Protein AF-S4NJ35-F1 (afdb_monomer_lite)

Foldseek 3Di:
DWDCDPNDGDDDDDPDDDDDDDDQDDDQWDDDPRDTDGDDQDQDDFAAEQFPRDTDDYVVPDPDFGAAQFQRDRDHVVPDPDDQQNGAGNQQRDSGGSPDCPDPQNVLSSQLSVCCRVRVDDSVVSCVVRDGNDPCPPVNVVVPDDPDDDDDDDDDDDDDDDDDPDDPDPPPPPPPPPPPPPDDPDDDDPPDDPPVVVVVPPDPDDPPDPPPPPDDDDPPPPPPVNVVVVVVVVVVPDDDPDDPVVVVVVVVVVPDPDDDDDDDDDDDDDDDDDDD

pLDDT: mean 70.53, std 22.41, range [29.84, 97.12]

Structure (mmCIF, N/CA/C/O backbone):
data_AF-S4NJ35-F1
#
_entry.id   AF-S4NJ35-F1
#
loop_
_atom_site.group_PDB
_atom_site.id
_atom_site.type_symbol
_atom_site.label_atom_id
_atom_site.label_alt_id
_atom_site.label_comp_id
_atom_site.label_asym_id
_atom_site.label_entity_id
_atom_site.label_seq_id
_atom_site.pdbx_PDB_ins_code
_atom_site.Cartn_x
_atom_site.Cartn_y
_atom_site.Cartn_z
_atom_site.occupancy
_atom_site.B_iso_or_equiv
_atom_site.auth_seq_id
_atom_site.auth_comp_id
_atom_site.auth_asym_id
_atom_site.auth_atom_id
_atom_site.pdbx_PDB_model_num
ATOM 1 N N . PHE A 1 1 ? 4.034 12.257 16.583 1.00 47.50 1 PHE A N 1
ATOM 2 C CA . PHE A 1 1 ? 5.043 11.221 16.259 1.00 47.50 1 PHE A CA 1
ATOM 3 C C . PHE A 1 1 ? 6.354 11.897 15.849 1.00 47.50 1 PHE A C 1
ATOM 5 O O . PHE A 1 1 ? 6.291 12.992 15.307 1.00 47.50 1 PHE A O 1
ATOM 12 N N . PHE A 1 2 ? 7.520 11.290 16.117 1.00 41.97 2 PHE A N 1
ATOM 13 C CA . PHE A 1 2 ? 8.821 11.797 15.644 1.00 41.97 2 PHE A CA 1
ATOM 14 C C . PHE A 1 2 ? 8.956 11.588 14.130 1.00 41.97 2 PHE A C 1
ATOM 16 O O . PHE A 1 2 ? 8.692 10.488 13.643 1.00 41.97 2 PHE A O 1
ATOM 23 N N . PHE A 1 3 ? 9.403 12.611 13.402 1.00 41.84 3 PHE A N 1
ATOM 24 C CA . PHE A 1 3 ? 9.890 12.467 12.031 1.00 41.84 3 PHE A CA 1
ATOM 25 C C . PHE A 1 3 ? 11.401 12.702 12.017 1.00 41.84 3 PHE A C 1
ATOM 27 O O . PHE A 1 3 ? 11.891 13.660 12.609 1.00 41.84 3 PHE A O 1
ATOM 34 N N . PHE A 1 4 ? 12.135 11.818 11.340 1.00 36.84 4 PHE A N 1
ATOM 35 C CA . PHE A 1 4 ? 13.558 12.001 11.065 1.00 36.84 4 PHE A CA 1
ATOM 36 C C . PHE A 1 4 ? 13.672 12.727 9.722 1.00 36.84 4 PHE A C 1
ATOM 38 O O . PHE A 1 4 ? 13.508 12.114 8.667 1.00 36.84 4 PHE A O 1
ATOM 45 N N . PHE A 1 5 ? 13.901 14.036 9.755 1.00 34.22 5 PHE A N 1
ATOM 46 C CA . PHE A 1 5 ? 14.173 14.833 8.561 1.00 34.22 5 PHE A CA 1
ATOM 47 C C . PHE A 1 5 ? 15.521 15.535 8.768 1.00 34.22 5 PHE A C 1
ATOM 49 O O . PHE A 1 5 ? 15.735 16.177 9.791 1.00 34.22 5 PHE A O 1
ATOM 56 N N . ASN A 1 6 ? 16.465 15.354 7.840 1.00 38.22 6 ASN A N 1
ATOM 57 C CA . ASN A 1 6 ? 17.794 15.990 7.871 1.00 38.22 6 ASN A CA 1
ATOM 58 C C . ASN A 1 6 ? 18.630 15.777 9.157 1.00 38.22 6 ASN A C 1
ATOM 60 O O . ASN A 1 6 ? 19.332 16.686 9.582 1.00 38.22 6 ASN A O 1
ATOM 64 N N . ASN A 1 7 ? 18.592 14.588 9.777 1.00 50.56 7 ASN A N 1
ATOM 65 C CA . ASN A 1 7 ? 19.324 14.275 11.024 1.00 50.56 7 ASN A CA 1
ATOM 66 C C . ASN A 1 7 ? 18.959 15.147 12.245 1.00 50.56 7 ASN A C 1
ATOM 68 O O . ASN A 1 7 ? 19.689 15.142 13.235 1.00 50.56 7 ASN A O 1
ATOM 72 N N . VAL A 1 8 ? 17.823 15.850 12.216 1.00 49.31 8 VAL A N 1
ATOM 73 C CA . VAL A 1 8 ? 17.315 16.623 13.355 1.00 49.31 8 VAL A CA 1
ATOM 74 C C . VAL A 1 8 ? 15.979 16.036 13.808 1.00 49.31 8 VAL A C 1
ATOM 76 O O . VAL A 1 8 ? 15.066 15.835 13.008 1.00 49.31 8 VAL A O 1
ATOM 79 N N . ASN A 1 9 ? 15.859 15.749 15.107 1.00 54.12 9 ASN A N 1
ATOM 80 C CA . ASN A 1 9 ? 14.599 15.332 15.722 1.00 54.12 9 ASN A CA 1
ATOM 81 C C . ASN A 1 9 ? 13.700 16.558 15.905 1.00 54.12 9 ASN A C 1
ATOM 83 O O . ASN A 1 9 ? 13.791 17.247 16.919 1.00 54.12 9 ASN A O 1
ATOM 87 N N . GLN A 1 10 ? 12.841 16.836 14.926 1.00 59.72 10 GLN A N 1
ATOM 88 C CA . GLN A 1 10 ? 11.861 17.913 15.021 1.00 59.72 10 GLN A CA 1
ATOM 89 C C . GLN A 1 10 ? 10.471 17.340 15.314 1.00 59.72 10 GLN A C 1
ATOM 91 O O . GLN A 1 10 ? 10.011 16.398 14.662 1.00 59.72 10 GLN A O 1
ATOM 96 N N . PHE A 1 11 ? 9.790 17.908 16.310 1.00 61.69 11 PHE A N 1
ATOM 97 C CA . PHE A 1 11 ? 8.397 17.582 16.591 1.00 61.69 11 PHE A CA 1
ATOM 98 C C . PHE A 1 11 ? 7.503 18.259 15.557 1.00 61.69 11 PHE A C 1
ATOM 100 O O . PHE A 1 11 ? 7.387 19.482 15.528 1.00 61.69 11 PHE A O 1
ATOM 107 N N . ILE A 1 12 ? 6.864 17.450 14.716 1.00 66.81 12 ILE A N 1
ATOM 108 C CA . ILE A 1 12 ? 5.859 17.909 13.761 1.00 66.81 12 ILE A CA 1
ATOM 109 C C . ILE A 1 12 ? 4.499 17.436 14.267 1.00 66.81 12 ILE A C 1
ATOM 111 O O . ILE A 1 12 ? 4.296 16.240 14.523 1.00 66.81 12 ILE A O 1
ATOM 115 N N . SER A 1 13 ? 3.566 18.378 14.421 1.00 67.81 13 SER A N 1
ATOM 116 C CA . SER A 1 13 ? 2.175 18.041 14.717 1.00 67.81 13 SER A CA 1
ATOM 117 C C . SER A 1 13 ? 1.624 17.209 13.561 1.00 67.81 13 SER A C 1
ATOM 119 O O . SER A 1 13 ? 1.593 17.648 12.415 1.00 67.81 13 SER A O 1
ATOM 121 N N . THR A 1 14 ? 1.265 15.965 13.854 1.00 73.25 14 THR A N 1
ATOM 122 C CA . THR A 1 14 ? 0.715 15.011 12.890 1.00 73.25 14 THR A CA 1
ATOM 123 C C . THR A 1 14 ? -0.764 14.868 13.215 1.00 73.25 14 THR A C 1
ATOM 125 O O . THR A 1 14 ? -1.103 14.477 14.327 1.00 73.25 14 THR A O 1
ATOM 128 N N . GLY A 1 15 ? -1.645 15.201 12.266 1.00 78.56 15 GLY A N 1
ATOM 129 C CA . GLY A 1 15 ? -3.101 15.123 12.461 1.00 78.56 15 GLY A CA 1
ATOM 130 C C . GLY A 1 15 ? -3.647 13.692 12.568 1.00 78.56 15 GLY A C 1
ATOM 131 O O . GLY A 1 15 ? -4.820 13.500 12.860 1.00 78.56 15 GLY A O 1
ATOM 132 N N . THR A 1 16 ? -2.802 12.684 12.341 1.00 82.00 16 THR A N 1
ATOM 133 C CA . THR A 1 16 ? -3.163 11.263 12.352 1.00 82.00 16 THR A CA 1
ATOM 134 C C . THR A 1 16 ? -2.127 10.443 13.106 1.00 82.00 16 THR A C 1
ATOM 136 O O . THR A 1 16 ? -0.921 10.668 12.968 1.00 82.00 16 THR A O 1
ATOM 139 N N . VAL A 1 17 ? -2.595 9.441 13.848 1.00 85.75 17 VAL A N 1
ATOM 140 C CA . VAL A 1 17 ? -1.764 8.471 14.568 1.00 85.75 17 VAL A CA 1
ATOM 141 C C . VAL A 1 17 ? -2.165 7.051 14.183 1.00 85.75 17 VAL A C 1
ATOM 143 O O . VAL A 1 17 ? -3.333 6.783 13.918 1.00 85.75 17 VAL A O 1
ATOM 146 N N . ILE A 1 18 ? -1.196 6.137 14.154 1.00 89.31 18 ILE A N 1
ATOM 147 C CA . ILE A 1 18 ? -1.450 4.707 13.950 1.00 89.31 18 ILE A CA 1
ATOM 148 C C . ILE A 1 18 ? -1.375 4.034 15.317 1.00 89.31 18 ILE A C 1
ATOM 150 O O . ILE A 1 18 ? -0.356 4.135 16.001 1.00 89.31 18 ILE A O 1
ATOM 154 N N . ILE A 1 19 ? -2.455 3.357 15.703 1.00 88.75 19 ILE A N 1
ATOM 155 C CA . ILE A 1 19 ? -2.577 2.624 16.965 1.00 88.75 19 ILE A CA 1
ATOM 156 C C . ILE A 1 19 ? -2.771 1.146 16.630 1.00 88.75 19 ILE A C 1
ATOM 158 O O . ILE A 1 19 ? -3.559 0.804 15.749 1.00 88.75 19 ILE A O 1
ATOM 162 N N . THR A 1 20 ? -2.050 0.272 17.329 1.00 89.25 20 THR A N 1
ATOM 163 C CA . THR A 1 20 ? -2.214 -1.181 17.220 1.00 89.25 20 THR A CA 1
ATOM 164 C C . THR A 1 20 ? -2.996 -1.670 18.431 1.00 89.25 20 THR A C 1
ATOM 166 O O . THR A 1 20 ? -2.594 -1.402 19.561 1.00 89.25 20 THR A O 1
ATOM 169 N N . PHE A 1 21 ? -4.090 -2.390 18.196 1.00 88.81 21 PHE A N 1
ATOM 170 C CA . PHE A 1 21 ? -4.897 -3.003 19.250 1.00 88.81 21 PHE A CA 1
ATOM 171 C C . PHE A 1 21 ? -4.541 -4.478 19.397 1.00 88.81 21 PHE A C 1
ATOM 173 O O . PHE A 1 21 ? -4.209 -5.140 18.412 1.00 88.81 21 PHE A O 1
ATOM 180 N N . ASP A 1 22 ? -4.635 -4.989 20.620 1.00 86.19 22 ASP A N 1
ATOM 181 C CA . ASP A 1 22 ? -4.629 -6.427 20.857 1.00 86.19 22 ASP A CA 1
ATOM 182 C C . ASP A 1 22 ? -6.060 -6.956 20.679 1.00 86.19 22 ASP A C 1
ATOM 184 O O . ASP A 1 22 ? -6.971 -6.562 21.409 1.00 86.19 22 ASP A O 1
ATOM 188 N N . GLY A 1 23 ? -6.278 -7.777 19.651 1.00 85.38 23 GLY A N 1
ATOM 189 C CA . GLY A 1 23 ? -7.589 -8.324 19.304 1.00 85.38 23 GLY A CA 1
ATOM 190 C C . GLY A 1 23 ? -7.848 -8.414 17.798 1.00 85.38 23 GLY A C 1
ATOM 191 O O . GLY A 1 23 ? -7.167 -7.795 16.985 1.00 85.38 23 GLY A O 1
ATOM 192 N N . GLN A 1 24 ? -8.862 -9.201 17.425 1.00 84.12 24 GLN A N 1
ATOM 193 C CA . GLN A 1 24 ? -9.255 -9.415 16.023 1.00 84.12 24 GLN A CA 1
ATOM 194 C C . GLN A 1 24 ? -10.270 -8.375 15.520 1.00 84.12 24 GLN A C 1
ATOM 196 O O . GLN A 1 24 ? -10.408 -8.174 14.315 1.00 84.12 24 GLN A O 1
ATOM 201 N N . VAL A 1 25 ? -11.001 -7.737 16.439 1.00 87.56 25 VAL A N 1
ATOM 202 C CA . VAL A 1 25 ? -12.081 -6.789 16.136 1.00 87.56 25 VAL A CA 1
ATOM 203 C C . VAL A 1 25 ? -11.570 -5.368 16.333 1.00 87.56 25 VAL A C 1
ATOM 205 O O . VAL A 1 25 ? -11.080 -5.029 17.408 1.00 87.56 25 VAL A O 1
ATOM 208 N N . LEU A 1 26 ? -11.705 -4.538 15.298 1.00 89.25 26 LEU A N 1
ATOM 209 C CA . LEU A 1 26 ? -11.332 -3.128 15.354 1.00 89.25 26 LEU A CA 1
ATOM 210 C C . LEU A 1 26 ? -12.365 -2.345 16.193 1.00 89.25 26 LEU A C 1
ATOM 212 O O . LEU A 1 26 ? -13.548 -2.361 15.842 1.00 89.25 26 LEU A O 1
ATOM 216 N N . PRO A 1 27 ? -11.962 -1.649 17.273 1.00 91.62 27 PRO A N 1
ATOM 217 C CA . PRO A 1 27 ? -12.868 -0.778 18.017 1.00 91.62 27 PRO A CA 1
ATOM 218 C C . PRO A 1 27 ? -13.381 0.355 17.129 1.00 91.62 27 PRO A C 1
ATOM 220 O O . PRO A 1 27 ? -12.621 0.901 16.343 1.00 91.62 27 PRO A O 1
ATOM 223 N N . THR A 1 28 ? -14.640 0.766 17.277 1.00 92.62 28 THR A N 1
ATOM 224 C CA . THR A 1 28 ? -15.196 1.893 16.500 1.00 92.62 28 THR A CA 1
ATOM 225 C C . THR A 1 28 ? -14.637 3.244 16.953 1.00 92.62 28 THR A C 1
ATOM 227 O O . THR A 1 28 ? -14.550 4.185 16.162 1.00 92.62 28 THR A O 1
ATOM 230 N N . ARG A 1 29 ? -14.283 3.364 18.239 1.00 93.00 29 ARG A N 1
ATOM 231 C CA . ARG A 1 29 ? -13.793 4.603 18.849 1.00 93.00 29 ARG A CA 1
ATOM 232 C C . ARG A 1 29 ? -12.685 4.336 19.862 1.00 93.00 29 ARG A C 1
ATOM 234 O O . ARG A 1 29 ? -12.693 3.305 20.531 1.00 93.00 29 ARG A O 1
ATOM 241 N N . VAL A 1 30 ? -11.783 5.302 20.011 1.00 92.06 30 VAL A N 1
ATOM 242 C CA . VAL A 1 30 ? -10.805 5.378 21.107 1.00 92.06 30 VAL A CA 1
ATOM 243 C C . VAL A 1 30 ? -11.030 6.663 21.887 1.00 92.06 30 VAL A C 1
ATOM 245 O O . VAL A 1 30 ? -11.277 7.716 21.302 1.00 92.06 30 VAL A O 1
ATOM 248 N N . TYR A 1 31 ? -10.927 6.571 23.211 1.00 91.38 31 TYR A N 1
ATOM 249 C CA . TYR A 1 31 ? -11.042 7.711 24.110 1.00 91.38 31 TYR A CA 1
ATOM 250 C C . TYR A 1 31 ? -9.655 8.136 24.579 1.00 91.38 31 TYR A C 1
ATOM 252 O O . TYR A 1 31 ? -8.919 7.329 25.145 1.00 91.38 31 TYR A O 1
ATOM 260 N N . MET A 1 32 ? -9.294 9.396 24.352 1.00 86.06 32 MET A N 1
ATOM 261 C CA . MET A 1 32 ? -8.008 9.947 24.775 1.00 86.06 32 MET A CA 1
ATOM 262 C C . MET A 1 32 ? -8.199 11.372 25.286 1.00 86.06 32 MET A C 1
ATOM 264 O O . MET A 1 32 ? -8.790 12.200 24.593 1.00 86.06 32 MET A O 1
ATOM 268 N N . CYS A 1 33 ? -7.720 11.651 26.503 1.00 81.69 33 CYS A N 1
ATOM 269 C CA . CYS A 1 33 ? -7.743 12.983 27.122 1.00 81.69 33 CYS A CA 1
ATOM 270 C C . CYS A 1 33 ? -9.095 13.717 26.997 1.00 81.69 33 CYS A C 1
ATOM 272 O O . CYS A 1 33 ? -9.099 14.903 26.700 1.00 81.69 33 CYS A O 1
ATOM 274 N N . TYR A 1 34 ? -10.230 13.029 27.172 1.00 89.56 34 TYR A N 1
ATOM 275 C CA . TYR A 1 34 ? -11.604 13.569 27.035 1.00 89.56 34 TYR A CA 1
ATOM 276 C C . TYR A 1 34 ? -12.176 13.695 25.610 1.00 89.56 34 TYR A C 1
ATOM 278 O O . TYR A 1 34 ? -13.299 14.164 25.448 1.00 89.56 34 TYR A O 1
ATOM 286 N N . THR A 1 35 ? -11.474 13.224 24.579 1.00 87.56 35 THR A N 1
ATOM 287 C CA . THR A 1 35 ? -11.988 13.177 23.197 1.00 87.56 35 THR A CA 1
ATOM 288 C C . THR A 1 35 ? -12.306 11.748 22.763 1.00 87.56 35 THR A C 1
ATOM 290 O O . THR A 1 35 ? -11.596 10.814 23.134 1.00 87.56 35 THR A O 1
ATOM 293 N N . ALA A 1 36 ? -13.378 11.574 21.983 1.00 91.75 36 ALA A N 1
ATOM 294 C CA . ALA A 1 36 ? -13.768 10.298 21.386 1.00 91.75 36 ALA A CA 1
ATOM 295 C C . ALA A 1 36 ? -13.449 10.311 19.885 1.00 91.75 36 ALA A C 1
ATOM 297 O O . ALA A 1 36 ? -14.170 10.922 19.096 1.00 91.75 36 ALA A O 1
ATOM 298 N N . LEU A 1 37 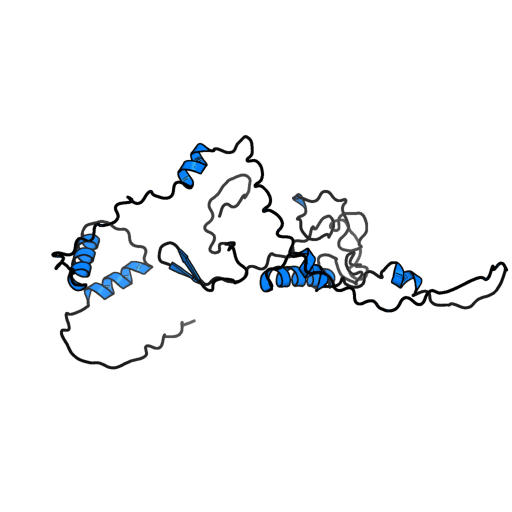? -12.379 9.626 19.494 1.00 90.50 37 LEU A N 1
ATOM 299 C CA . LEU A 1 37 ? -11.869 9.597 18.125 1.00 90.50 37 LEU A CA 1
ATOM 300 C C . LEU A 1 37 ? -12.416 8.375 17.388 1.00 90.50 37 LEU A C 1
ATOM 302 O O . LEU A 1 37 ? -12.380 7.270 17.930 1.00 90.50 37 LEU A O 1
ATOM 306 N N . SER A 1 38 ? -12.916 8.558 16.165 1.00 91.88 38 SER A N 1
ATOM 307 C CA . SER A 1 38 ? -13.282 7.442 15.289 1.00 91.88 38 SER A CA 1
ATOM 308 C C . SER A 1 38 ? -12.031 6.709 14.825 1.00 91.88 38 SER A C 1
ATOM 310 O O . SER A 1 38 ? -11.038 7.330 14.445 1.00 91.88 38 SER A O 1
ATOM 312 N N . VAL A 1 39 ? -12.086 5.383 14.847 1.00 91.94 39 VAL A N 1
ATOM 313 C CA . VAL A 1 39 ? -10.990 4.542 14.372 1.00 91.94 39 VAL A CA 1
ATOM 314 C C . VAL A 1 39 ? -11.310 4.070 12.966 1.00 91.94 39 VAL A C 1
ATOM 316 O O . VAL A 1 39 ? -12.389 3.540 12.707 1.00 91.94 39 VAL A O 1
ATOM 319 N N . GLU A 1 40 ? -10.336 4.211 12.077 1.00 91.62 40 GLU A N 1
ATOM 320 C CA . GLU A 1 40 ? -10.388 3.649 10.735 1.00 91.62 40 GLU A CA 1
ATOM 321 C C . GLU A 1 40 ? -9.340 2.555 10.572 1.00 91.62 40 GLU A C 1
ATOM 323 O O . GLU A 1 40 ? -8.276 2.565 11.200 1.00 91.62 40 GLU A O 1
ATOM 328 N N . LEU A 1 41 ? -9.647 1.588 9.708 1.00 92.69 41 LEU A N 1
ATOM 329 C CA . LEU A 1 41 ? -8.731 0.502 9.419 1.00 92.69 41 LEU A CA 1
ATOM 330 C C . LEU A 1 41 ? -7.507 1.030 8.666 1.00 92.69 41 LEU A C 1
ATOM 332 O O . LEU A 1 41 ? -7.607 1.497 7.532 1.00 92.69 41 LEU A O 1
ATOM 336 N N . TYR A 1 42 ? -6.329 0.865 9.258 1.00 93.12 42 TYR A N 1
ATOM 337 C CA . TYR A 1 42 ? -5.084 1.200 8.585 1.00 93.12 42 TYR A CA 1
ATOM 338 C C . TYR A 1 42 ? -4.656 0.092 7.611 1.00 93.12 42 TYR A C 1
ATOM 340 O O . TYR A 1 42 ? -4.401 -1.056 7.993 1.00 93.12 42 TYR A O 1
ATOM 348 N N . ILE A 1 43 ? -4.528 0.453 6.333 1.00 93.75 43 ILE A N 1
ATOM 349 C CA . ILE A 1 43 ? -3.984 -0.415 5.286 1.00 93.75 43 ILE A CA 1
ATOM 350 C C . ILE A 1 43 ? -2.560 0.037 4.991 1.00 93.75 43 ILE A C 1
ATOM 352 O O . ILE A 1 43 ? -2.331 1.132 4.478 1.00 93.75 43 ILE A O 1
ATOM 356 N N . TYR A 1 44 ? -1.589 -0.818 5.308 1.00 91.75 44 TYR A N 1
ATOM 357 C CA . TYR A 1 44 ? -0.184 -0.484 5.100 1.00 91.75 44 TYR A CA 1
ATOM 358 C C . TYR A 1 44 ? 0.104 -0.255 3.601 1.00 91.75 44 TYR A C 1
ATOM 360 O O . TYR A 1 44 ? -0.279 -1.089 2.774 1.00 91.75 44 TYR A O 1
ATOM 368 N N . PRO A 1 45 ? 0.826 0.813 3.215 1.00 93.06 45 PRO A N 1
ATOM 369 C CA . PRO A 1 45 ? 1.068 1.131 1.810 1.00 93.06 45 PRO A CA 1
ATOM 370 C C . PRO A 1 45 ? 1.906 0.057 1.110 1.00 93.06 45 PRO A C 1
ATOM 372 O O . PRO A 1 45 ? 2.835 -0.524 1.683 1.00 93.06 45 PRO A O 1
ATOM 375 N N . THR A 1 46 ? 1.632 -0.212 -0.165 1.00 95.12 46 THR A N 1
ATOM 376 C CA . THR A 1 46 ? 2.447 -1.124 -0.985 1.00 95.12 46 THR A CA 1
ATOM 377 C C . THR A 1 46 ? 3.785 -0.480 -1.335 1.00 95.12 46 THR A C 1
ATOM 379 O O . THR A 1 46 ? 3.941 0.170 -2.357 1.00 95.12 46 THR A O 1
ATOM 382 N N . VAL A 1 47 ? 4.769 -0.658 -0.454 1.00 95.12 47 VAL A N 1
ATOM 383 C CA . VAL A 1 47 ? 6.142 -0.200 -0.684 1.00 95.12 47 VAL A CA 1
ATOM 384 C C . VAL A 1 47 ? 6.818 -1.075 -1.738 1.00 95.12 47 VAL A C 1
ATOM 386 O O . VAL A 1 47 ? 6.906 -2.296 -1.568 1.00 95.12 47 VAL A O 1
ATOM 389 N N . GLN A 1 48 ? 7.336 -0.438 -2.786 1.00 95.75 48 GLN A N 1
ATOM 390 C CA . GLN A 1 48 ? 8.131 -1.057 -3.840 1.00 95.75 48 GLN A CA 1
ATOM 391 C C . GLN A 1 48 ? 9.523 -0.423 -3.892 1.00 95.75 48 GLN A C 1
ATOM 393 O O . GLN A 1 48 ? 9.682 0.794 -3.789 1.00 95.75 48 GLN A O 1
ATOM 398 N N . CYS A 1 49 ? 10.545 -1.258 -4.050 1.00 95.62 49 CYS A N 1
ATOM 399 C CA . CYS A 1 49 ? 11.921 -0.811 -4.169 1.00 95.62 49 CYS A CA 1
ATOM 400 C C . CYS A 1 49 ? 12.225 -0.388 -5.610 1.00 95.62 49 CYS A C 1
ATOM 402 O O . CYS A 1 49 ? 12.227 -1.227 -6.507 1.00 95.62 49 CYS A O 1
ATOM 404 N N . TYR A 1 50 ? 12.578 0.880 -5.823 1.00 93.19 50 TYR A N 1
ATOM 405 C CA . TYR A 1 50 ? 12.956 1.400 -7.147 1.00 93.19 50 TYR A CA 1
ATOM 406 C C . TYR A 1 50 ? 14.300 0.874 -7.679 1.00 93.19 50 TYR A C 1
ATOM 408 O O . TYR A 1 50 ? 14.608 1.063 -8.850 1.00 93.19 50 TYR A O 1
ATOM 416 N N . GLN A 1 51 ? 15.108 0.209 -6.845 1.00 94.62 51 GLN A N 1
ATOM 417 C CA . GLN A 1 51 ? 16.379 -0.383 -7.276 1.00 94.62 51 GLN A CA 1
ATOM 418 C C . GLN A 1 51 ? 16.221 -1.821 -7.765 1.00 94.62 51 GLN A C 1
ATOM 420 O O . GLN A 1 51 ? 16.778 -2.159 -8.797 1.00 94.62 51 GLN A O 1
ATOM 425 N N . CYS A 1 52 ? 15.485 -2.678 -7.051 1.00 95.06 52 CYS A N 1
ATOM 426 C CA . CYS A 1 52 ? 15.348 -4.096 -7.415 1.00 95.06 52 CYS A CA 1
ATOM 427 C C . CYS A 1 52 ? 13.938 -4.494 -7.878 1.00 95.06 52 CYS A C 1
ATOM 429 O O . CYS A 1 52 ? 13.688 -5.669 -8.146 1.00 95.06 52 CYS A O 1
ATOM 431 N N . CYS A 1 53 ? 13.003 -3.541 -7.934 1.00 94.62 53 CYS A N 1
ATOM 432 C CA . CYS A 1 53 ? 11.583 -3.710 -8.264 1.00 94.62 53 CYS A CA 1
ATOM 433 C C . CYS A 1 53 ? 10.773 -4.610 -7.305 1.00 94.62 53 CYS A C 1
ATOM 435 O O . CYS A 1 53 ? 9.572 -4.776 -7.510 1.00 94.62 53 CYS A O 1
ATOM 437 N N . ARG A 1 54 ? 11.383 -5.187 -6.256 1.00 94.56 54 ARG A N 1
ATOM 438 C CA . ARG A 1 54 ? 10.702 -6.061 -5.280 1.00 94.56 54 ARG A CA 1
ATOM 439 C C . ARG A 1 54 ? 9.904 -5.247 -4.261 1.00 94.56 54 ARG A C 1
ATOM 441 O O . ARG A 1 54 ? 10.237 -4.105 -3.951 1.00 94.56 54 ARG A O 1
ATOM 448 N N . PHE A 1 55 ? 8.878 -5.872 -3.697 1.00 95.00 55 PHE A N 1
ATOM 449 C CA . PHE A 1 55 ? 8.025 -5.268 -2.677 1.00 95.00 55 PHE A CA 1
ATOM 450 C C . PH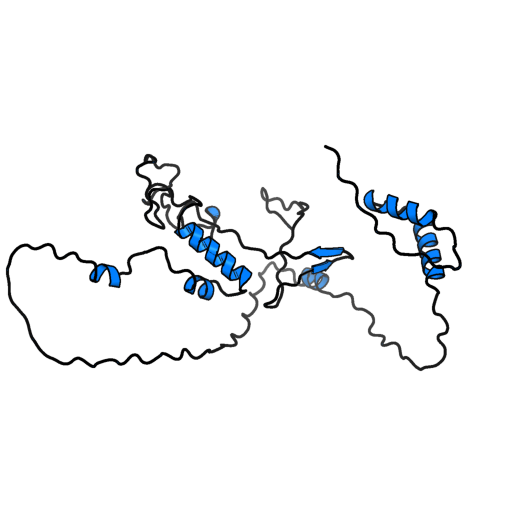E A 1 55 ? 8.583 -5.456 -1.261 1.00 95.00 55 PHE A C 1
ATOM 452 O O . PHE A 1 55 ? 9.304 -6.416 -0.984 1.00 95.00 55 PHE A O 1
ATOM 459 N N . GLY A 1 56 ? 8.215 -4.547 -0.355 1.00 94.38 56 GLY A N 1
ATOM 460 C CA . GLY A 1 56 ? 8.451 -4.664 1.089 1.00 94.38 56 GLY A CA 1
ATOM 461 C C . GLY A 1 56 ? 9.602 -3.828 1.651 1.00 94.38 56 GLY A C 1
ATOM 462 O O . GLY A 1 56 ? 9.766 -3.796 2.863 1.00 94.38 56 GLY A O 1
ATOM 463 N N . HIS A 1 57 ? 10.376 -3.137 0.813 1.00 95.56 57 HIS A N 1
ATOM 464 C CA . HIS A 1 57 ? 11.444 -2.239 1.262 1.00 95.56 57 HIS A CA 1
ATOM 465 C C . HIS A 1 57 ? 11.662 -1.090 0.272 1.00 95.56 57 HIS A C 1
ATOM 467 O O . HIS A 1 57 ? 11.265 -1.174 -0.889 1.00 95.56 57 HIS A O 1
ATOM 473 N N . VAL A 1 58 ? 12.301 -0.019 0.741 1.00 95.50 58 VAL A N 1
ATOM 474 C CA . VAL A 1 58 ? 12.677 1.151 -0.070 1.00 95.50 58 VAL A CA 1
ATOM 475 C C . VAL A 1 58 ? 14.109 1.032 -0.600 1.00 95.50 58 VAL A C 1
ATOM 477 O O . VAL A 1 58 ? 14.902 0.244 -0.084 1.00 95.50 58 VAL A O 1
ATOM 480 N N . LYS A 1 59 ? 14.464 1.864 -1.590 1.00 93.19 59 LYS A N 1
ATOM 481 C CA . LYS A 1 59 ? 15.798 1.909 -2.224 1.00 93.19 59 LYS A CA 1
ATOM 482 C C . LYS A 1 59 ? 16.943 1.976 -1.203 1.00 93.19 59 LYS A C 1
ATOM 484 O O . LYS A 1 59 ? 17.857 1.167 -1.275 1.00 93.19 59 LYS A O 1
ATOM 489 N N . ASN A 1 60 ? 16.834 2.837 -0.189 1.00 95.06 60 ASN A N 1
ATOM 490 C CA . ASN A 1 60 ? 17.882 3.037 0.825 1.00 95.06 60 ASN A CA 1
ATOM 491 C C . ASN A 1 60 ? 18.164 1.798 1.696 1.00 95.06 60 ASN A C 1
ATOM 493 O O . ASN A 1 60 ? 19.215 1.712 2.319 1.00 95.06 60 ASN A O 1
ATOM 497 N N . GLN A 1 61 ? 17.230 0.845 1.764 1.00 95.69 61 GLN A N 1
ATOM 498 C CA . GLN A 1 61 ? 17.379 -0.406 2.520 1.00 95.69 61 GLN A CA 1
ATOM 499 C C . GLN A 1 61 ? 17.667 -1.606 1.602 1.00 95.69 61 GLN A C 1
ATOM 501 O O . GLN A 1 61 ? 17.742 -2.747 2.063 1.00 95.69 61 GLN A O 1
ATOM 506 N N . CYS A 1 62 ? 17.798 -1.372 0.294 1.00 95.94 62 CYS A N 1
ATOM 507 C CA . CYS A 1 62 ? 18.012 -2.418 -0.690 1.00 95.94 62 CYS A CA 1
ATOM 508 C C . CYS A 1 62 ? 19.442 -2.956 -0.613 1.00 95.94 62 CYS A C 1
ATOM 510 O O . CYS A 1 62 ? 20.411 -2.205 -0.647 1.00 95.94 62 CYS A O 1
ATOM 512 N N . ARG A 1 63 ? 19.566 -4.284 -0.570 1.00 96.25 63 ARG A N 1
ATOM 513 C CA . ARG A 1 63 ? 20.853 -5.004 -0.648 1.00 96.25 63 ARG A CA 1
ATOM 514 C C . ARG A 1 63 ? 21.027 -5.775 -1.959 1.00 96.25 63 ARG A C 1
ATOM 516 O O . ARG A 1 63 ? 21.991 -6.508 -2.123 1.00 96.25 63 ARG A O 1
ATOM 523 N N . SER A 1 64 ? 20.045 -5.684 -2.855 1.00 94.94 64 SER A N 1
ATOM 524 C CA . SER A 1 64 ? 20.030 -6.395 -4.136 1.00 94.94 64 SER A CA 1
ATOM 525 C C . SER A 1 64 ? 20.661 -5.561 -5.250 1.00 94.94 64 SER A C 1
ATOM 527 O O . SER A 1 64 ? 20.648 -4.328 -5.198 1.00 94.94 64 SER A O 1
ATOM 529 N N . LEU A 1 65 ? 21.152 -6.247 -6.282 1.00 94.44 65 LEU A N 1
ATOM 530 C CA . LEU A 1 65 ? 21.620 -5.623 -7.519 1.00 94.44 65 LEU A CA 1
ATOM 531 C C . LEU A 1 65 ? 20.494 -4.830 -8.208 1.00 94.44 65 LEU A C 1
ATOM 533 O O . LEU A 1 65 ? 19.315 -5.178 -8.046 1.00 94.44 65 LEU A O 1
ATOM 537 N N . PRO A 1 66 ? 20.839 -3.762 -8.951 1.00 94.38 66 PRO A N 1
ATOM 538 C CA . PRO A 1 66 ? 19.857 -2.968 -9.667 1.00 94.38 66 PRO A CA 1
ATOM 539 C C . PRO A 1 66 ? 19.183 -3.795 -10.766 1.00 94.38 66 PRO A C 1
ATOM 541 O O . PRO A 1 66 ? 19.824 -4.572 -11.476 1.00 94.38 66 PRO A O 1
ATOM 544 N N . LYS A 1 67 ? 17.874 -3.609 -10.898 1.00 95.31 67 LYS A N 1
ATOM 545 C CA . LYS A 1 67 ? 17.039 -4.187 -11.942 1.00 95.31 67 LYS A CA 1
ATOM 546 C C . LYS A 1 67 ? 16.187 -3.085 -12.548 1.00 95.31 67 LYS A C 1
ATOM 548 O O . LYS A 1 67 ? 15.485 -2.375 -11.826 1.00 95.31 67 LYS A O 1
ATOM 553 N N . CYS A 1 68 ? 16.228 -2.972 -13.866 1.00 95.88 68 CYS A N 1
ATOM 554 C CA . CYS A 1 68 ? 15.559 -1.911 -14.591 1.00 95.88 68 CYS A CA 1
ATOM 555 C C . CYS A 1 68 ? 14.040 -2.093 -14.512 1.00 95.88 68 CYS A C 1
ATOM 557 O O . CYS A 1 68 ? 13.514 -3.154 -14.857 1.00 95.88 68 CYS A O 1
ATOM 559 N N . TYR A 1 69 ? 13.326 -1.052 -14.081 1.00 95.12 69 TYR A N 1
ATOM 560 C CA . TYR A 1 69 ? 11.865 -1.064 -14.052 1.00 95.12 69 TYR A CA 1
ATOM 561 C C . TYR A 1 69 ? 11.238 -0.927 -15.448 1.00 95.12 69 TYR A C 1
ATOM 563 O O . TYR A 1 69 ? 10.080 -1.295 -15.595 1.00 95.12 69 TYR A O 1
ATOM 571 N N . LYS A 1 70 ? 11.978 -0.470 -16.469 1.00 95.75 70 LYS A N 1
ATOM 572 C CA . LYS A 1 70 ? 11.490 -0.352 -17.856 1.00 95.75 70 LYS A CA 1
ATOM 573 C C . LYS A 1 70 ? 11.629 -1.655 -18.653 1.00 95.75 70 LYS A C 1
ATOM 575 O O . LYS A 1 70 ? 10.650 -2.123 -19.213 1.00 95.75 70 LYS A O 1
ATOM 580 N N . CYS A 1 71 ? 12.818 -2.271 -18.666 1.00 93.94 71 CYS A N 1
ATOM 581 C CA . CYS A 1 71 ? 13.106 -3.452 -19.501 1.00 93.94 71 CYS A CA 1
ATOM 582 C C . CYS A 1 71 ? 13.451 -4.737 -18.725 1.00 93.94 71 CYS A C 1
ATOM 584 O O . CYS A 1 71 ? 13.666 -5.792 -19.317 1.00 93.94 71 CYS A O 1
ATOM 586 N N . GLY A 1 72 ? 13.565 -4.673 -17.394 1.00 92.00 72 GLY A N 1
ATOM 587 C CA . GLY A 1 72 ? 13.848 -5.839 -16.552 1.00 92.00 72 GLY A CA 1
ATOM 588 C C . GLY A 1 72 ? 15.296 -6.337 -16.534 1.00 92.00 72 GLY A C 1
ATOM 589 O O . GLY A 1 72 ? 15.571 -7.302 -15.816 1.00 92.00 72 GLY A O 1
ATOM 590 N N . GLN A 1 73 ? 16.209 -5.685 -17.258 1.00 92.88 73 GLN A N 1
ATOM 591 C CA . GLN A 1 73 ? 17.632 -6.038 -17.311 1.00 92.88 73 GLN A CA 1
ATOM 592 C C . GLN A 1 73 ? 18.428 -5.526 -16.095 1.00 92.88 73 GLN A C 1
ATOM 594 O O . GLN A 1 73 ? 17.942 -4.710 -15.309 1.00 92.88 73 GLN A O 1
ATOM 599 N N . GLY A 1 74 ? 19.660 -6.019 -15.927 1.00 94.44 74 GLY A N 1
ATOM 600 C CA . GLY A 1 74 ? 20.546 -5.732 -14.787 1.00 94.44 74 GLY A CA 1
ATOM 601 C C . GLY A 1 74 ? 21.229 -4.360 -14.824 1.00 94.44 74 GLY A C 1
ATOM 602 O O . GLY A 1 74 ? 22.451 -4.284 -14.873 1.00 94.44 74 GLY A O 1
ATOM 603 N N . HIS A 1 75 ? 20.453 -3.278 -14.820 1.00 93.56 75 HIS A N 1
ATOM 604 C CA . HIS A 1 75 ? 20.933 -1.897 -14.694 1.00 93.56 75 HIS A CA 1
ATOM 605 C C . HIS A 1 75 ? 19.870 -1.018 -14.011 1.00 93.56 75 HIS A C 1
ATOM 607 O O . HIS A 1 75 ? 18.747 -1.459 -13.765 1.00 93.56 75 HIS A O 1
ATOM 613 N N . SER A 1 76 ? 20.210 0.227 -13.676 1.00 93.12 76 SER A N 1
ATOM 614 C CA . SER A 1 76 ? 19.270 1.186 -13.076 1.00 93.12 76 SER A CA 1
ATOM 615 C C . SER A 1 76 ? 18.260 1.689 -14.110 1.00 93.12 76 SER A C 1
ATOM 617 O O . SER A 1 76 ? 18.656 2.105 -15.191 1.00 93.12 76 SER A O 1
ATOM 619 N N . GLY A 1 77 ? 16.963 1.721 -13.790 1.00 89.75 77 GLY A N 1
ATOM 620 C CA . GLY A 1 77 ? 15.951 2.188 -14.755 1.00 89.75 77 GLY A CA 1
ATOM 621 C C . GLY A 1 77 ? 16.104 3.653 -15.187 1.00 89.75 77 GLY A C 1
ATOM 622 O O . GLY A 1 77 ? 15.670 4.009 -16.279 1.00 89.75 77 GLY A O 1
ATOM 623 N N . ASP A 1 78 ? 16.794 4.461 -14.381 1.00 91.00 78 ASP A N 1
ATOM 624 C CA . ASP A 1 78 ? 17.063 5.876 -14.662 1.00 91.00 78 ASP A CA 1
ATOM 625 C C . ASP A 1 78 ? 18.020 6.064 -15.855 1.00 91.00 78 ASP A C 1
ATOM 627 O O . ASP A 1 78 ? 17.897 7.031 -16.597 1.00 91.00 78 ASP A O 1
ATOM 631 N N . THR A 1 79 ? 18.945 5.122 -16.084 1.00 92.56 79 THR A N 1
ATOM 632 C CA . THR A 1 79 ? 19.914 5.159 -17.198 1.00 92.56 79 THR A CA 1
ATOM 633 C C . THR A 1 79 ? 19.454 4.345 -18.409 1.00 92.56 79 THR A C 1
ATOM 635 O O . THR A 1 79 ? 20.230 4.105 -19.330 1.00 92.56 79 THR A O 1
ATOM 638 N N . CYS A 1 80 ? 18.220 3.842 -18.389 1.00 93.38 80 CYS A N 1
ATOM 639 C CA . CYS A 1 80 ? 17.694 2.971 -19.428 1.00 93.38 80 CYS A CA 1
ATOM 640 C C . CYS A 1 80 ? 17.134 3.791 -20.600 1.00 93.38 80 CYS A C 1
ATOM 642 O O . CYS A 1 80 ? 16.216 4.592 -20.403 1.00 93.38 80 CYS A O 1
ATOM 644 N N . GLN A 1 81 ? 17.666 3.539 -21.801 1.00 93.69 81 GLN A N 1
ATOM 645 C CA . GLN A 1 81 ? 17.309 4.193 -23.071 1.00 93.69 81 GLN A CA 1
ATOM 646 C C . GLN A 1 81 ? 16.262 3.411 -23.885 1.00 93.69 81 GLN A C 1
ATOM 648 O O . GLN A 1 81 ? 16.162 3.578 -25.090 1.00 93.69 81 GLN A O 1
ATOM 653 N N . VAL A 1 82 ? 15.525 2.500 -23.247 1.00 93.62 82 VAL A N 1
ATOM 654 C CA . VAL A 1 82 ? 14.463 1.746 -23.924 1.00 93.62 82 VAL A CA 1
ATOM 655 C C . VAL A 1 82 ? 13.245 2.652 -24.106 1.00 93.62 82 VAL A C 1
ATOM 657 O O . VAL A 1 82 ? 12.853 3.343 -23.159 1.00 93.62 82 VAL A O 1
ATOM 660 N N . GLU A 1 83 ? 12.670 2.628 -25.306 1.00 93.75 83 GLU A N 1
ATOM 661 C CA . GLU A 1 83 ? 11.456 3.364 -25.669 1.00 93.75 83 GLU A CA 1
ATOM 662 C C . GLU A 1 83 ? 10.210 2.765 -24.997 1.00 93.75 83 GLU A C 1
ATOM 664 O O . GLU A 1 83 ? 10.212 1.611 -24.565 1.00 93.75 83 GLU A O 1
ATOM 669 N N . GLU A 1 84 ? 9.131 3.545 -24.884 1.00 90.94 84 GLU A N 1
ATOM 670 C CA . GLU A 1 84 ? 7.910 3.124 -24.172 1.00 90.94 84 GLU A CA 1
ATOM 671 C C . GLU A 1 84 ? 7.247 1.873 -24.769 1.00 90.94 84 GLU A C 1
ATOM 673 O O . GLU A 1 84 ? 6.683 1.063 -24.030 1.00 90.94 84 GLU A O 1
ATOM 678 N N . GLU A 1 85 ? 7.362 1.676 -26.084 1.00 91.38 85 GLU A N 1
ATOM 679 C CA . GLU A 1 85 ? 6.797 0.519 -26.794 1.00 91.38 85 GLU A CA 1
ATOM 680 C C . GLU A 1 85 ? 7.479 -0.805 -26.413 1.00 91.38 85 GLU A C 1
ATOM 682 O O . GLU A 1 85 ? 6.842 -1.859 -26.389 1.00 91.38 85 GLU A O 1
ATOM 687 N N . ASP A 1 86 ? 8.751 -0.736 -26.017 1.00 92.44 86 ASP A N 1
ATOM 688 C CA . ASP A 1 86 ? 9.580 -1.885 -25.647 1.00 92.44 86 ASP A CA 1
ATOM 689 C C . ASP A 1 86 ? 9.593 -2.145 -24.131 1.00 92.44 86 ASP A C 1
ATOM 691 O O . ASP A 1 86 ? 10.376 -2.957 -23.613 1.00 92.44 86 ASP A O 1
ATOM 695 N N . TYR A 1 87 ? 8.730 -1.464 -23.371 1.00 95.00 87 TYR A N 1
ATOM 696 C CA . TYR A 1 87 ? 8.617 -1.697 -21.938 1.00 95.00 87 TYR A CA 1
ATOM 697 C C . TYR A 1 87 ? 8.184 -3.128 -21.643 1.00 95.00 87 TYR A C 1
ATOM 699 O O . TYR A 1 87 ? 7.201 -3.654 -22.161 1.00 95.00 87 TYR A O 1
ATOM 707 N N . ARG A 1 88 ? 8.918 -3.764 -20.734 1.00 93.88 88 ARG A N 1
ATOM 708 C CA . ARG A 1 88 ? 8.679 -5.135 -20.300 1.00 93.88 88 ARG A CA 1
ATOM 709 C C . ARG A 1 88 ? 8.752 -5.198 -18.785 1.00 93.88 88 ARG A C 1
ATOM 711 O O . ARG A 1 88 ? 9.827 -5.218 -18.178 1.00 93.88 88 ARG A O 1
ATOM 718 N N . CYS A 1 89 ? 7.583 -5.288 -18.162 1.00 93.56 89 CYS A N 1
ATOM 719 C CA . CYS A 1 89 ? 7.453 -5.366 -16.718 1.00 93.56 89 CYS A CA 1
ATOM 720 C C . CYS A 1 89 ? 8.134 -6.632 -16.187 1.00 93.56 89 CYS A C 1
ATOM 722 O O . CYS A 1 89 ? 7.724 -7.753 -16.476 1.00 93.56 89 CYS A O 1
ATOM 724 N N . CYS A 1 90 ? 9.142 -6.477 -15.331 1.00 92.44 90 CYS A N 1
ATOM 725 C CA . CYS A 1 90 ? 9.896 -7.611 -14.793 1.00 92.44 90 CYS A CA 1
ATOM 726 C C . CYS A 1 90 ? 9.162 -8.415 -13.699 1.00 92.44 90 CYS A C 1
ATOM 728 O O . CYS A 1 90 ? 9.733 -9.363 -13.148 1.00 92.44 90 CYS A O 1
ATOM 730 N N . LEU A 1 91 ? 7.936 -8.004 -13.350 1.00 93.25 91 LEU A N 1
ATOM 731 C CA . LEU A 1 91 ? 7.098 -8.618 -12.320 1.00 93.25 91 LEU A CA 1
ATOM 732 C C . LEU A 1 91 ? 5.970 -9.468 -12.914 1.00 93.25 91 LEU A C 1
ATOM 734 O O . LEU A 1 91 ? 5.778 -10.588 -12.449 1.00 93.25 91 LEU A O 1
ATOM 738 N N . CYS A 1 92 ? 5.252 -8.941 -13.914 1.00 91.94 92 CYS A N 1
ATOM 739 C CA . CYS A 1 92 ? 4.110 -9.606 -14.558 1.00 91.94 92 CYS A CA 1
ATOM 740 C C . CYS A 1 92 ? 4.261 -9.796 -16.078 1.00 91.94 92 CYS A C 1
ATOM 742 O O . CYS A 1 92 ? 3.337 -10.276 -16.724 1.00 91.94 92 CYS A O 1
ATOM 744 N N . ASN A 1 93 ? 5.399 -9.409 -16.658 1.00 90.69 93 ASN A N 1
ATOM 745 C CA . ASN A 1 93 ? 5.721 -9.544 -18.082 1.00 90.69 93 ASN A CA 1
ATOM 746 C C . ASN A 1 93 ? 4.813 -8.749 -19.050 1.00 90.69 93 ASN A C 1
ATOM 748 O O . ASN A 1 93 ? 4.859 -8.996 -20.253 1.00 90.69 93 ASN A O 1
ATOM 752 N N . GLY A 1 94 ? 4.025 -7.787 -18.557 1.00 91.19 94 GLY A N 1
ATOM 753 C CA . GLY A 1 94 ? 3.214 -6.885 -19.386 1.00 91.19 94 GLY A CA 1
ATOM 754 C C . GLY A 1 94 ? 4.004 -5.741 -20.043 1.00 91.19 94 GLY A C 1
ATOM 755 O O . GLY A 1 94 ? 5.147 -5.475 -19.667 1.00 91.19 94 GLY A O 1
ATOM 756 N N . SER A 1 95 ? 3.368 -5.053 -20.997 1.00 93.94 95 SER A N 1
ATOM 757 C CA . SER A 1 95 ? 3.902 -3.905 -21.751 1.00 93.94 95 SER A CA 1
ATOM 758 C C . SER A 1 95 ? 3.760 -2.584 -20.982 1.00 93.94 95 SER A C 1
ATOM 760 O O . SER A 1 95 ? 2.933 -1.735 -21.310 1.00 93.94 95 SER A O 1
ATOM 762 N N . HIS A 1 96 ? 4.462 -2.475 -19.858 1.00 94.19 96 HIS A N 1
ATOM 763 C CA . HIS A 1 96 ? 4.448 -1.312 -18.966 1.00 94.19 96 HIS A CA 1
ATOM 764 C C . HIS A 1 96 ? 5.666 -1.363 -18.030 1.00 94.19 96 HIS A C 1
ATOM 766 O O . HIS A 1 96 ? 6.353 -2.388 -17.946 1.00 94.19 96 HIS A O 1
ATOM 772 N N . GLN A 1 97 ? 5.938 -0.289 -17.290 1.00 95.25 97 GLN A N 1
ATOM 773 C CA . GLN A 1 97 ? 7.034 -0.261 -16.326 1.00 95.25 97 GLN A CA 1
ATOM 774 C C . GLN A 1 97 ? 6.665 -1.039 -15.059 1.00 95.25 97 GLN A C 1
ATOM 776 O O . GLN A 1 97 ? 5.556 -0.960 -14.544 1.00 95.25 97 GLN A O 1
ATOM 781 N N . ALA A 1 98 ? 7.616 -1.739 -14.449 1.00 94.25 98 ALA A N 1
ATOM 782 C CA . ALA A 1 98 ? 7.380 -2.523 -13.236 1.00 94.25 98 ALA A CA 1
ATOM 783 C C . ALA A 1 98 ? 6.868 -1.705 -12.032 1.00 94.25 98 ALA A C 1
ATOM 785 O O . ALA A 1 98 ? 6.324 -2.293 -11.097 1.00 94.25 98 ALA A O 1
ATOM 786 N N . ILE A 1 99 ? 7.056 -0.382 -12.043 1.00 92.94 99 ILE A N 1
ATOM 787 C CA . ILE A 1 99 ? 6.603 0.553 -11.001 1.00 92.94 99 ILE A CA 1
ATOM 788 C C . ILE A 1 99 ? 5.174 1.065 -11.217 1.00 92.94 99 ILE A C 1
ATOM 790 O O . ILE A 1 99 ? 4.622 1.739 -10.345 1.00 92.94 99 ILE A O 1
ATOM 794 N N . ASP A 1 100 ? 4.558 0.753 -12.357 1.00 94.25 100 ASP A N 1
ATOM 795 C CA . ASP A 1 100 ? 3.229 1.253 -12.672 1.00 94.25 100 ASP A CA 1
ATOM 796 C C . ASP A 1 100 ? 2.185 0.678 -11.719 1.00 94.25 100 ASP A C 1
ATOM 798 O O . ASP A 1 100 ? 2.057 -0.534 -11.536 1.00 94.25 100 ASP A O 1
ATOM 802 N N . LYS A 1 101 ? 1.346 1.557 -11.163 1.00 92.81 101 LYS A N 1
ATOM 803 C CA . LYS A 1 101 ? 0.254 1.164 -10.254 1.00 92.81 101 LYS A CA 1
ATOM 804 C C . LYS A 1 101 ? -0.788 0.264 -10.925 1.00 92.81 101 LYS A C 1
ATOM 806 O O . LYS A 1 101 ? -1.537 -0.408 -10.227 1.00 92.81 101 LYS A O 1
ATOM 811 N N . LYS A 1 102 ? -0.838 0.261 -12.263 1.00 92.38 102 LYS A N 1
ATOM 812 C CA . LYS A 1 102 ? -1.708 -0.602 -13.077 1.00 92.38 102 LYS A CA 1
ATOM 813 C C . LYS A 1 102 ? -1.156 -2.027 -13.236 1.00 92.38 102 LYS A C 1
ATOM 815 O O . LYS A 1 102 ? -1.873 -2.892 -13.730 1.00 92.38 102 LYS A O 1
ATOM 820 N N . CYS A 1 103 ? 0.081 -2.290 -12.807 1.00 94.88 103 CYS A N 1
ATOM 821 C CA . CYS A 1 103 ? 0.687 -3.617 -12.854 1.00 94.88 103 CYS A CA 1
ATOM 822 C C . CYS A 1 103 ? -0.138 -4.630 -12.048 1.00 94.88 103 CYS A C 1
ATOM 824 O O . CYS A 1 103 ? -0.484 -4.401 -10.886 1.00 94.88 103 CYS A O 1
ATOM 826 N N . LEU A 1 104 ? -0.404 -5.792 -12.649 1.00 94.12 104 LEU A N 1
ATOM 827 C CA . LEU A 1 104 ? -1.188 -6.858 -12.024 1.00 94.12 104 LEU A CA 1
ATOM 828 C C . LEU A 1 104 ? -0.534 -7.364 -10.728 1.00 94.12 104 LEU A C 1
ATOM 830 O O . LEU A 1 104 ? -1.216 -7.558 -9.724 1.00 94.12 104 LEU A O 1
ATOM 834 N N . GLU A 1 105 ? 0.796 -7.505 -10.705 1.00 95.31 105 GLU A N 1
ATOM 835 C CA . GLU A 1 105 ? 1.515 -7.896 -9.485 1.00 95.31 105 GLU A CA 1
ATOM 836 C C . GLU A 1 105 ? 1.473 -6.806 -8.407 1.00 95.31 105 GLU A C 1
ATOM 838 O O . GLU A 1 105 ? 1.360 -7.124 -7.223 1.00 95.31 105 GLU A O 1
ATOM 843 N N . HIS A 1 106 ? 1.512 -5.525 -8.787 1.00 95.44 106 HIS A N 1
ATOM 844 C CA . HIS A 1 106 ? 1.351 -4.429 -7.829 1.00 95.44 106 HIS A CA 1
ATOM 845 C C . HIS A 1 106 ? -0.049 -4.463 -7.193 1.00 95.44 106 HIS A C 1
ATOM 847 O O . HIS A 1 106 ? -0.185 -4.385 -5.968 1.00 95.44 106 HIS A O 1
ATOM 853 N N . ASN A 1 107 ? -1.090 -4.657 -8.009 1.00 95.62 107 ASN A N 1
ATOM 854 C CA . ASN A 1 107 ? -2.467 -4.809 -7.538 1.00 95.62 107 ASN A CA 1
ATOM 855 C C . ASN A 1 107 ? -2.635 -6.027 -6.628 1.00 95.62 107 ASN A C 1
ATOM 857 O O . ASN A 1 107 ? -3.258 -5.914 -5.574 1.00 95.62 107 ASN A O 1
ATOM 861 N N . ARG A 1 108 ? -2.005 -7.157 -6.960 1.00 96.00 108 ARG A N 1
ATOM 862 C CA . ARG A 1 108 ? -1.998 -8.345 -6.101 1.00 96.00 108 ARG A CA 1
ATOM 863 C C . ARG A 1 108 ? -1.384 -8.058 -4.731 1.00 96.00 108 ARG A C 1
ATOM 865 O O . ARG A 1 108 ? -1.953 -8.425 -3.708 1.00 96.00 108 ARG A O 1
ATOM 872 N N . GLN A 1 109 ? -0.246 -7.366 -4.679 1.00 96.44 109 GLN A N 1
ATOM 873 C CA . GLN A 1 109 ? 0.394 -7.002 -3.407 1.00 96.44 109 GLN A CA 1
ATOM 874 C C . GLN A 1 109 ? -0.451 -6.028 -2.586 1.00 96.44 109 GLN A C 1
ATOM 876 O O . GLN A 1 109 ? -0.515 -6.158 -1.365 1.00 96.44 109 GLN A O 1
ATOM 881 N N . ARG A 1 110 ? -1.132 -5.081 -3.241 1.00 96.38 110 ARG A N 1
ATOM 882 C CA . ARG A 1 110 ? -2.117 -4.212 -2.589 1.00 96.38 110 ARG A CA 1
ATOM 883 C C . ARG A 1 110 ? -3.254 -5.037 -1.986 1.00 96.38 110 ARG A C 1
ATOM 885 O O . ARG A 1 110 ? -3.500 -4.913 -0.792 1.00 96.38 110 ARG A O 1
ATOM 892 N N . ALA A 1 111 ? -3.865 -5.929 -2.762 1.00 96.81 111 ALA A N 1
ATOM 893 C CA . ALA A 1 111 ? -4.957 -6.789 -2.307 1.00 96.81 111 ALA A CA 1
ATOM 894 C C . ALA A 1 111 ? -4.552 -7.681 -1.120 1.00 96.81 111 ALA A C 1
ATOM 896 O O . ALA A 1 111 ? -5.323 -7.837 -0.171 1.00 96.81 111 ALA A O 1
ATOM 897 N N . ILE A 1 112 ? -3.316 -8.196 -1.110 1.00 97.12 112 ILE A N 1
ATOM 898 C CA . ILE A 1 112 ? -2.765 -8.936 0.033 1.00 97.12 112 ILE A CA 1
ATOM 899 C C . ILE A 1 112 ? -2.749 -8.063 1.289 1.00 97.12 112 ILE A C 1
ATOM 901 O O . ILE A 1 112 ? -3.239 -8.500 2.328 1.00 97.12 112 ILE A O 1
ATOM 905 N N . LYS A 1 113 ? -2.232 -6.830 1.212 1.00 96.38 113 LYS A N 1
ATOM 906 C CA . LYS A 1 113 ? -2.192 -5.916 2.368 1.00 96.38 113 LYS A CA 1
ATOM 907 C C . LYS A 1 113 ? -3.584 -5.511 2.834 1.00 96.38 113 LYS A C 1
ATOM 909 O O . LYS A 1 113 ? -3.832 -5.474 4.033 1.00 96.38 113 LYS A O 1
ATOM 914 N N . GLU A 1 114 ? -4.504 -5.277 1.903 1.00 96.75 114 GLU A N 1
ATOM 915 C CA . GLU A 1 114 ? -5.905 -5.028 2.242 1.00 96.75 114 GLU A CA 1
ATOM 916 C C . GLU A 1 114 ? -6.528 -6.219 2.971 1.00 96.75 114 GLU A C 1
ATOM 918 O O . GLU A 1 114 ? -7.227 -6.031 3.959 1.00 96.75 114 GLU A O 1
ATOM 923 N N . THR A 1 115 ? -6.247 -7.444 2.526 1.00 96.44 115 THR A N 1
ATOM 924 C CA . THR A 1 115 ? -6.772 -8.669 3.150 1.00 96.44 115 THR A CA 1
ATOM 925 C C . THR A 1 115 ? -6.171 -8.891 4.533 1.00 96.44 115 THR A C 1
ATOM 927 O O . THR A 1 115 ? -6.904 -9.230 5.459 1.00 96.44 115 THR A O 1
ATOM 930 N N . MET A 1 116 ? -4.867 -8.638 4.697 1.00 94.75 116 MET A N 1
ATOM 931 C CA . MET A 1 116 ? -4.205 -8.669 6.004 1.00 94.75 116 MET A CA 1
ATOM 932 C C . MET A 1 116 ? -4.890 -7.728 6.993 1.00 94.75 116 MET A C 1
ATOM 934 O O . MET A 1 116 ? -5.195 -8.152 8.102 1.00 94.75 116 MET A O 1
ATOM 938 N N . SER A 1 117 ? -5.165 -6.485 6.585 1.00 93.38 117 SER A N 1
ATOM 939 C CA . SER A 1 117 ? -5.830 -5.501 7.442 1.00 93.38 117 SER A CA 1
ATOM 940 C C . SER A 1 117 ? -7.301 -5.856 7.692 1.00 93.38 117 SER A C 1
ATOM 942 O O . SER A 1 117 ? -7.742 -5.836 8.831 1.00 93.38 117 SER A O 1
ATOM 944 N N . LYS A 1 118 ? -8.071 -6.211 6.654 1.00 93.62 118 LYS A N 1
ATOM 945 C CA . LYS A 1 118 ? -9.525 -6.453 6.761 1.00 93.62 118 LYS A CA 1
ATOM 946 C C . LYS A 1 118 ? -9.867 -7.733 7.522 1.00 93.62 118 LYS A C 1
ATOM 948 O O . LYS A 1 118 ? -10.863 -7.770 8.231 1.00 93.62 118 LYS A O 1
ATOM 953 N N . SER A 1 119 ? -9.066 -8.783 7.341 1.00 91.88 119 SER A N 1
ATOM 954 C CA . SER A 1 119 ? -9.310 -10.100 7.949 1.00 91.88 119 SER A CA 1
ATOM 955 C C . SER A 1 119 ? -8.438 -10.359 9.178 1.00 91.88 119 SER A C 1
ATOM 957 O O . SER A 1 119 ? -8.589 -11.406 9.803 1.00 91.88 119 SER A O 1
ATOM 959 N N . CYS A 1 120 ? -7.524 -9.438 9.514 1.00 90.50 120 CYS A N 1
ATOM 960 C CA . CYS A 1 120 ? -6.570 -9.566 10.618 1.00 90.50 120 CYS A CA 1
ATOM 961 C C . CYS A 1 120 ? -5.796 -10.904 10.561 1.00 90.50 120 CYS A C 1
ATOM 963 O O . CYS A 1 120 ? -5.711 -11.645 11.539 1.00 90.50 120 CYS A O 1
ATOM 965 N N . ILE A 1 121 ? -5.257 -11.238 9.383 1.00 92.44 121 ILE A N 1
ATOM 966 C CA . ILE A 1 121 ? -4.493 -12.473 9.133 1.00 92.44 121 ILE A CA 1
ATOM 967 C C . ILE A 1 121 ? -3.032 -12.177 8.801 1.00 92.44 121 ILE A C 1
ATOM 969 O O . ILE A 1 121 ? -2.664 -11.076 8.380 1.00 92.44 121 ILE A O 1
ATOM 973 N N . SER A 1 122 ? -2.177 -13.186 8.952 1.00 93.50 122 SER A N 1
ATOM 974 C CA . SER A 1 122 ? -0.763 -13.059 8.612 1.00 93.50 122 SER A CA 1
ATOM 975 C C . SER A 1 122 ? -0.541 -12.902 7.101 1.00 93.50 122 SER A C 1
ATOM 977 O O . SER A 1 122 ? -1.338 -13.343 6.272 1.00 93.50 122 SER A O 1
ATOM 979 N N . TYR A 1 123 ? 0.609 -12.336 6.718 1.00 93.56 123 TYR A N 1
ATOM 980 C CA . TYR A 1 123 ? 1.004 -12.203 5.307 1.00 93.56 123 TYR A CA 1
ATOM 981 C C . TYR A 1 123 ? 1.003 -13.550 4.561 1.00 93.56 123 TYR A C 1
ATOM 983 O O . TYR A 1 123 ? 0.598 -13.620 3.402 1.00 93.56 123 TYR A O 1
ATOM 991 N N . MET A 1 124 ? 1.417 -14.630 5.235 1.00 94.75 124 MET A N 1
ATOM 992 C CA . MET A 1 124 ? 1.450 -15.980 4.658 1.00 94.75 124 MET A CA 1
ATOM 993 C C . MET A 1 124 ? 0.056 -16.543 4.384 1.00 94.75 124 MET A C 1
ATOM 995 O O . MET A 1 124 ? -0.126 -17.254 3.399 1.00 94.75 124 MET A O 1
ATOM 999 N N . GLU A 1 125 ? -0.925 -16.240 5.230 1.00 95.62 125 GLU A N 1
ATOM 1000 C CA . GLU A 1 125 ? -2.316 -16.643 5.008 1.00 95.62 125 GLU A CA 1
ATOM 1001 C C . GLU A 1 125 ? -2.947 -15.821 3.887 1.00 95.62 125 GLU A C 1
ATOM 1003 O O . GLU A 1 125 ? -3.557 -16.391 2.985 1.00 95.62 125 GLU A O 1
ATOM 1008 N N . ALA A 1 126 ? -2.715 -14.506 3.877 1.00 96.06 126 ALA A N 1
ATOM 1009 C CA . ALA A 1 126 ? -3.230 -13.622 2.838 1.00 96.06 126 ALA A CA 1
ATOM 1010 C C . ALA A 1 126 ? -2.679 -13.970 1.444 1.00 96.06 126 ALA A C 1
ATOM 1012 O O . ALA A 1 126 ? -3.441 -14.010 0.484 1.00 96.06 126 ALA A O 1
ATOM 1013 N N . ILE A 1 127 ? -1.387 -14.299 1.304 1.00 95.12 127 ILE A N 1
ATOM 1014 C CA . ILE A 1 127 ? -0.812 -14.719 0.010 1.00 95.12 127 ILE A CA 1
ATOM 1015 C C . ILE A 1 127 ? -1.546 -15.919 -0.593 1.00 95.12 127 ILE A C 1
ATOM 1017 O O . ILE A 1 127 ? -1.711 -15.970 -1.808 1.00 95.12 127 ILE A O 1
ATOM 1021 N N . LYS A 1 128 ? -1.989 -16.881 0.224 1.00 94.69 128 LYS A N 1
ATOM 1022 C CA . LYS A 1 128 ? -2.683 -18.080 -0.275 1.00 94.69 128 LYS A CA 1
ATOM 1023 C C . LYS A 1 128 ? -4.027 -17.748 -0.923 1.00 94.69 128 LYS A C 1
ATOM 1025 O O . LYS A 1 128 ? -4.471 -18.489 -1.788 1.00 94.69 128 LYS A O 1
ATOM 1030 N N . MET A 1 129 ? -4.649 -16.641 -0.518 1.00 95.25 129 MET A N 1
ATOM 1031 C CA . MET A 1 129 ? -5.903 -16.146 -1.093 1.00 95.25 129 MET A CA 1
ATOM 1032 C C . MET A 1 129 ? -5.683 -15.345 -2.386 1.00 95.25 129 MET A C 1
ATOM 1034 O O . MET A 1 129 ? -6.628 -15.132 -3.136 1.00 95.25 129 MET A O 1
ATOM 1038 N N . HIS A 1 130 ? -4.445 -14.914 -2.657 1.00 94.62 130 HIS A N 1
ATOM 1039 C CA . HIS A 1 130 ? -4.075 -14.057 -3.788 1.00 94.62 130 HIS A CA 1
ATOM 1040 C C . HIS A 1 130 ? -2.986 -14.731 -4.637 1.00 94.62 130 HIS A C 1
ATOM 1042 O O . HIS A 1 130 ? -1.796 -14.392 -4.497 1.00 94.62 130 HIS A O 1
ATOM 1048 N N . PRO A 1 131 ? -3.367 -15.696 -5.499 1.00 90.00 131 PRO A N 1
ATOM 1049 C CA . PRO A 1 131 ? -2.422 -16.466 -6.299 1.00 90.00 131 PRO A CA 1
ATOM 1050 C C . PRO A 1 131 ? -1.594 -15.553 -7.216 1.00 90.00 131 PRO A C 1
ATOM 1052 O O . PRO A 1 131 ? -2.078 -14.503 -7.643 1.00 90.00 131 PRO A O 1
ATOM 1055 N N . PRO A 1 132 ? -0.325 -15.907 -7.490 1.00 87.81 132 PRO A N 1
ATOM 1056 C CA . PRO A 1 132 ? 0.559 -15.090 -8.314 1.00 87.81 132 PRO A CA 1
ATOM 1057 C C . PRO A 1 132 ? -0.013 -14.903 -9.721 1.00 87.81 132 PRO A C 1
ATOM 1059 O O . PRO A 1 132 ? -0.627 -15.815 -10.274 1.00 87.81 132 PRO A O 1
ATOM 1062 N N . VAL A 1 133 ? 0.232 -13.733 -10.310 1.00 81.19 133 VAL A N 1
ATOM 1063 C CA . VAL A 1 133 ? -0.153 -13.405 -11.682 1.00 81.19 133 VAL A CA 1
ATOM 1064 C C . VAL A 1 133 ? 0.770 -14.187 -12.609 1.00 81.19 133 VAL A C 1
ATOM 1066 O O . VAL A 1 133 ? 1.857 -13.733 -12.955 1.00 81.19 133 VAL A O 1
ATOM 1069 N N . SER A 1 134 ? 0.369 -15.427 -12.894 1.00 65.62 134 SER A N 1
ATOM 1070 C CA . SER A 1 134 ? 0.920 -16.310 -13.924 1.00 65.62 134 SER A CA 1
ATOM 1071 C C . SER A 1 134 ? 2.439 -16.209 -14.093 1.00 65.62 134 SER A C 1
ATOM 1073 O O . SER A 1 134 ? 2.953 -15.761 -15.119 1.00 65.62 134 SER A O 1
ATOM 1075 N N . LYS A 1 135 ? 3.183 -16.674 -13.090 1.00 61.25 135 LYS A N 1
ATOM 1076 C CA . LYS A 1 135 ? 4.472 -17.294 -13.393 1.00 61.25 135 LYS A CA 1
ATOM 1077 C C . LYS A 1 135 ? 4.134 -18.730 -13.730 1.00 61.25 135 LYS A C 1
ATOM 1079 O O . LYS A 1 135 ? 3.760 -19.455 -12.814 1.00 61.25 135 LYS A O 1
ATOM 1084 N N . MET A 1 136 ? 4.197 -19.0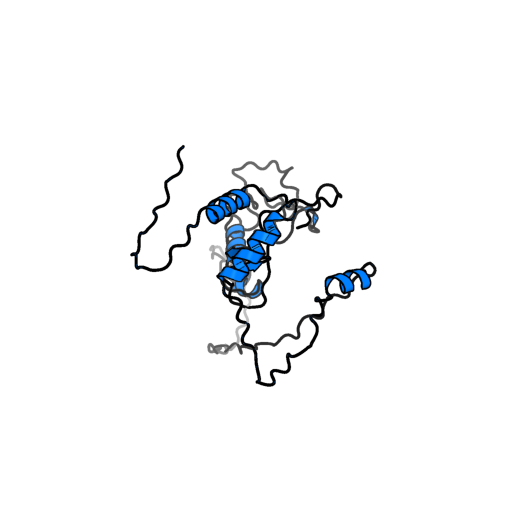79 -15.017 1.00 56.94 136 MET A N 1
ATOM 1085 C CA . MET A 1 136 ? 4.065 -20.461 -15.481 1.00 56.94 136 MET A CA 1
ATOM 1086 C C . MET A 1 136 ? 4.843 -21.348 -14.510 1.00 56.94 136 MET A C 1
ATOM 1088 O O . MET A 1 136 ? 6.049 -21.148 -14.320 1.00 56.94 136 MET A O 1
ATOM 1092 N N . SER A 1 137 ? 4.146 -22.241 -13.812 1.00 65.94 137 SER A N 1
ATOM 1093 C CA . SER A 1 137 ? 4.814 -23.183 -12.925 1.00 65.94 137 SER A CA 1
ATOM 1094 C C . SER A 1 137 ? 5.787 -24.010 -13.761 1.00 65.94 137 SER A C 1
ATOM 1096 O O . SER A 1 137 ? 5.505 -24.314 -14.919 1.00 65.94 137 SER A O 1
ATOM 1098 N N . TYR A 1 138 ? 6.924 -24.414 -13.192 1.00 67.38 138 TYR A N 1
ATOM 1099 C CA . TYR A 1 138 ? 7.839 -25.331 -13.883 1.00 67.38 138 TYR A CA 1
ATOM 1100 C C . TYR A 1 138 ? 7.099 -26.589 -14.376 1.00 67.38 138 TYR A C 1
ATOM 1102 O O . TYR A 1 138 ? 7.346 -27.062 -15.481 1.00 67.38 138 TYR A O 1
ATOM 1110 N N . ALA A 1 139 ? 6.126 -27.067 -13.592 1.00 70.38 139 ALA A N 1
ATOM 1111 C CA . ALA A 1 139 ? 5.252 -28.165 -13.986 1.00 70.38 139 ALA A CA 1
ATOM 1112 C C . ALA A 1 139 ? 4.384 -27.808 -15.207 1.00 70.38 139 ALA A C 1
ATOM 1114 O O . ALA A 1 139 ? 4.346 -28.565 -16.167 1.00 70.38 139 ALA A O 1
ATOM 1115 N N . GLU A 1 140 ? 3.741 -26.638 -15.219 1.00 69.50 140 GLU A N 1
ATOM 1116 C CA . GLU A 1 140 ? 2.915 -26.184 -16.350 1.00 69.50 140 GLU A CA 1
ATOM 1117 C C . GLU A 1 140 ? 3.739 -25.983 -17.625 1.00 69.50 140 GLU A C 1
ATOM 1119 O O . GLU A 1 140 ? 3.266 -26.303 -18.712 1.00 69.50 140 GLU A O 1
ATOM 1124 N N . ALA A 1 141 ? 4.990 -25.531 -17.510 1.00 70.44 141 ALA A N 1
ATOM 1125 C CA . ALA A 1 141 ? 5.889 -25.383 -18.652 1.00 70.44 141 ALA A CA 1
ATOM 1126 C C . ALA A 1 141 ? 6.219 -26.728 -19.328 1.00 70.44 141 ALA A C 1
ATOM 1128 O O . ALA A 1 141 ? 6.310 -26.778 -20.552 1.00 70.44 141 ALA A O 1
ATOM 1129 N N . LEU A 1 142 ? 6.341 -27.821 -18.560 1.00 74.94 142 LEU A N 1
ATOM 1130 C CA . LEU A 1 142 ? 6.529 -29.168 -19.116 1.00 74.94 142 LEU A CA 1
ATOM 1131 C C . LEU A 1 142 ? 5.287 -29.652 -19.879 1.00 74.94 142 LEU A C 1
ATOM 1133 O O . LEU A 1 142 ? 5.416 -30.281 -20.928 1.00 74.94 142 LEU A O 1
ATOM 1137 N N . PHE A 1 143 ? 4.090 -29.326 -19.385 1.00 71.94 143 PHE A N 1
ATOM 1138 C CA . PHE A 1 143 ? 2.826 -29.725 -20.014 1.00 71.94 143 PHE A CA 1
ATOM 1139 C C . PHE A 1 143 ? 2.401 -28.830 -21.190 1.00 71.94 143 PHE A C 1
ATOM 1141 O O . PHE A 1 143 ? 1.541 -29.229 -21.968 1.00 71.94 143 PHE A O 1
ATOM 1148 N N . SER A 1 144 ? 2.997 -27.644 -21.346 1.00 62.66 144 SER A N 1
ATOM 1149 C CA . SER A 1 144 ? 2.624 -26.658 -22.377 1.00 62.66 144 SER A CA 1
ATOM 1150 C C . SER A 1 144 ? 3.401 -26.792 -23.691 1.00 62.66 144 SER A C 1
ATOM 1152 O O . SER A 1 144 ? 3.353 -25.880 -24.515 1.00 62.66 144 SER A O 1
ATOM 1154 N N . THR A 1 145 ? 4.150 -27.877 -23.906 1.00 60.50 145 THR A N 1
ATOM 1155 C CA . THR A 1 145 ? 4.908 -28.059 -25.153 1.00 60.50 145 THR A CA 1
ATOM 1156 C C . THR A 1 145 ? 3.950 -28.261 -26.340 1.00 60.50 145 THR A C 1
ATOM 1158 O O . THR A 1 145 ? 3.192 -29.231 -26.357 1.00 60.50 145 THR A O 1
ATOM 1161 N N . PRO A 1 146 ? 3.948 -27.372 -27.355 1.00 51.06 146 PRO A N 1
ATOM 1162 C CA . PRO A 1 146 ? 3.206 -27.623 -28.577 1.00 51.06 146 PRO A CA 1
ATOM 1163 C C . PRO A 1 146 ? 3.967 -28.671 -29.387 1.00 51.06 146 PRO A C 1
ATOM 1165 O O . PRO A 1 146 ? 5.134 -28.488 -29.738 1.00 51.06 146 PRO A O 1
ATOM 1168 N N . VAL A 1 147 ? 3.299 -29.789 -29.666 1.00 45.12 147 VAL A N 1
ATOM 1169 C CA . VAL A 1 147 ? 3.778 -30.823 -30.584 1.00 45.12 147 VAL A CA 1
ATOM 1170 C C . VAL A 1 147 ? 3.814 -30.220 -31.988 1.00 45.12 147 VAL A C 1
ATOM 1172 O O . VAL A 1 147 ? 2.819 -30.225 -32.707 1.00 45.12 147 VAL A O 1
ATOM 1175 N N . SER A 1 148 ? 4.969 -29.688 -32.376 1.00 41.62 148 SER A N 1
ATOM 1176 C CA . SER A 1 148 ? 5.281 -29.386 -33.769 1.00 41.62 148 SER A CA 1
ATOM 1177 C C . SER A 1 148 ? 5.906 -30.624 -34.398 1.00 41.62 148 SER A C 1
ATOM 1179 O O . SER A 1 148 ? 7.021 -31.027 -34.077 1.00 41.62 148 SER A O 1
ATOM 1181 N N . SER A 1 149 ? 5.147 -31.242 -35.292 1.00 43.94 149 SER A N 1
ATOM 1182 C CA . SER A 1 149 ? 5.548 -32.330 -36.174 1.00 43.94 149 SER A CA 1
ATOM 1183 C C . SER A 1 149 ? 6.795 -31.989 -37.003 1.00 43.94 149 SER A C 1
ATOM 1185 O O . SER A 1 149 ? 6.742 -31.088 -37.837 1.00 43.94 149 SER A O 1
ATOM 1187 N N . SER A 1 150 ? 7.886 -32.746 -36.839 1.00 36.88 150 SER A N 1
ATOM 1188 C CA . SER A 1 150 ? 8.749 -33.203 -37.948 1.00 36.88 150 SER A CA 1
ATOM 1189 C C . SER A 1 150 ? 9.783 -34.260 -37.500 1.00 36.88 150 SER A C 1
ATOM 1191 O O . SER A 1 150 ? 10.671 -34.002 -36.702 1.00 36.88 150 SER A O 1
ATOM 1193 N N . SER A 1 151 ? 9.613 -35.463 -38.058 1.00 37.38 151 SER A N 1
ATOM 1194 C CA . SER A 1 151 ? 10.627 -36.422 -38.539 1.00 37.38 151 SER A CA 1
ATOM 1195 C C . SER A 1 151 ? 11.776 -36.940 -37.638 1.00 37.38 151 SER A C 1
ATOM 1197 O O . SER A 1 151 ? 12.869 -36.394 -37.625 1.00 37.38 151 SER A O 1
ATOM 1199 N N . SER A 1 152 ? 11.542 -38.152 -37.102 1.00 40.62 152 SER A N 1
ATOM 1200 C CA . SER A 1 152 ? 12.365 -39.393 -37.163 1.00 40.62 152 SER A CA 1
ATOM 1201 C C . SER A 1 152 ? 13.803 -39.502 -36.598 1.00 40.62 152 SER A C 1
ATOM 1203 O O . SER A 1 152 ? 14.674 -38.710 -36.944 1.00 40.62 152 SER A O 1
ATOM 1205 N N . LYS A 1 153 ? 14.021 -40.683 -35.962 1.00 35.94 153 LYS A N 1
ATOM 1206 C CA . LYS A 1 153 ? 15.248 -41.392 -35.490 1.00 35.94 153 LYS A CA 1
ATOM 1207 C C . LYS A 1 153 ? 15.607 -41.131 -34.013 1.00 35.94 153 LYS A C 1
ATOM 1209 O O . LYS A 1 153 ? 15.710 -39.982 -33.623 1.00 35.94 153 LYS A O 1
ATOM 1214 N N . ASP A 1 154 ? 15.797 -42.086 -33.098 1.00 33.16 154 ASP A N 1
ATOM 1215 C CA . ASP A 1 154 ? 15.896 -43.553 -33.119 1.00 33.16 154 ASP A CA 1
ATOM 1216 C C . ASP A 1 154 ? 15.499 -44.147 -31.740 1.00 33.16 154 ASP A C 1
ATOM 1218 O O . ASP A 1 154 ? 15.249 -43.441 -30.765 1.00 33.16 154 ASP A O 1
ATOM 1222 N N . ILE A 1 155 ? 15.413 -45.477 -31.711 1.00 39.28 155 ILE A N 1
ATOM 1223 C CA . ILE A 1 155 ? 14.824 -46.401 -30.731 1.00 39.28 155 ILE A CA 1
ATOM 1224 C C . ILE A 1 155 ? 15.681 -46.604 -29.464 1.00 39.28 155 ILE A C 1
ATOM 1226 O O . ILE A 1 155 ? 16.824 -47.033 -29.583 1.00 39.28 155 ILE A O 1
ATOM 1230 N N . HIS A 1 156 ? 15.082 -46.495 -28.266 1.00 36.59 156 HIS A N 1
ATOM 1231 C CA . HIS A 1 156 ? 15.150 -47.540 -27.220 1.00 36.59 156 HIS A CA 1
ATOM 1232 C C . HIS A 1 156 ? 14.157 -47.284 -26.070 1.00 36.59 156 HIS A C 1
ATOM 1234 O O . HIS A 1 156 ? 14.276 -46.323 -25.313 1.00 36.59 156 HIS A O 1
ATOM 1240 N N . SER A 1 157 ? 13.181 -48.185 -25.933 1.00 40.22 157 SER A N 1
ATOM 1241 C CA . SER A 1 157 ? 12.372 -48.372 -24.723 1.00 40.22 157 SER A CA 1
ATOM 1242 C C . SER A 1 157 ? 13.069 -49.344 -23.766 1.00 40.22 157 SER A C 1
ATOM 1244 O O . SER A 1 157 ? 13.834 -50.203 -24.205 1.00 40.22 157 SER A O 1
ATOM 1246 N N . PRO A 1 158 ? 12.690 -49.315 -22.483 1.00 40.75 158 PRO A N 1
ATOM 1247 C CA . PRO A 1 158 ? 12.123 -50.537 -21.924 1.00 40.75 158 PRO A CA 1
ATOM 1248 C C . PRO A 1 158 ? 10.752 -50.285 -21.289 1.00 40.75 158 PRO A C 1
ATOM 1250 O O . PRO A 1 158 ? 10.540 -49.322 -20.554 1.00 40.75 158 PRO A O 1
ATOM 1253 N N . GLN A 1 159 ? 9.819 -51.185 -21.592 1.00 35.75 159 GLN A N 1
ATOM 1254 C CA . GLN A 1 159 ? 8.532 -51.317 -20.918 1.00 35.75 159 GLN A CA 1
ATOM 1255 C C . GLN A 1 159 ? 8.675 -52.170 -19.652 1.00 35.75 159 GLN A C 1
ATOM 1257 O O . GLN A 1 159 ? 9.279 -53.238 -19.716 1.00 35.75 159 GLN A O 1
ATOM 1262 N N . ASN A 1 160 ? 8.073 -51.695 -18.556 1.00 36.59 160 ASN A N 1
ATOM 1263 C CA . ASN A 1 160 ? 7.430 -52.403 -17.426 1.00 36.59 160 ASN A CA 1
ATOM 1264 C C . ASN A 1 160 ? 7.616 -51.554 -16.157 1.00 36.59 160 ASN A C 1
ATOM 1266 O O . ASN A 1 160 ? 8.690 -51.019 -15.932 1.00 36.59 160 ASN A O 1
ATOM 1270 N N . SER A 1 161 ? 6.664 -51.376 -15.247 1.00 32.19 161 SER A N 1
ATOM 1271 C CA . SER A 1 161 ? 5.327 -51.942 -15.052 1.00 32.19 161 SER A CA 1
ATOM 1272 C C . SER A 1 161 ? 4.680 -51.178 -13.883 1.00 32.19 161 SER A C 1
ATOM 1274 O O . SER A 1 161 ? 5.393 -50.757 -12.975 1.00 32.19 161 SER A O 1
ATOM 1276 N N . ASN A 1 162 ? 3.346 -51.117 -13.867 1.00 33.72 162 ASN A N 1
ATOM 1277 C CA . ASN A 1 162 ? 2.478 -50.877 -12.703 1.00 33.72 162 ASN A CA 1
ATOM 1278 C C . ASN A 1 162 ? 2.376 -49.450 -12.128 1.00 33.72 162 ASN A C 1
ATOM 1280 O O . ASN A 1 162 ? 3.166 -49.001 -11.301 1.00 33.72 162 ASN A O 1
ATOM 1284 N N . LEU A 1 163 ? 1.262 -48.804 -12.493 1.00 34.59 163 LEU A N 1
ATOM 1285 C CA . LEU A 1 163 ? 0.566 -47.813 -11.672 1.00 34.59 163 LEU A CA 1
ATOM 1286 C C . LEU A 1 163 ? 0.244 -48.387 -10.281 1.00 34.59 163 LEU A C 1
ATOM 1288 O O . LEU A 1 163 ? -0.295 -49.491 -10.190 1.00 34.59 163 LEU A O 1
ATOM 1292 N N . PRO A 1 164 ? 0.338 -47.559 -9.234 1.00 33.66 164 PRO A N 1
ATOM 1293 C CA . PRO A 1 164 ? -0.658 -47.540 -8.181 1.00 33.66 164 PRO A CA 1
ATOM 1294 C C . PRO A 1 164 ? -1.590 -46.352 -8.423 1.00 33.66 164 PRO A C 1
ATOM 1296 O O . PRO A 1 164 ? -1.180 -45.190 -8.397 1.00 33.66 164 PRO A O 1
ATOM 1299 N N . SER A 1 165 ? -2.865 -46.651 -8.646 1.00 33.94 165 SER A N 1
ATOM 1300 C CA . SER A 1 165 ? -3.963 -45.693 -8.575 1.00 33.94 165 SER A CA 1
ATOM 1301 C C . SER A 1 165 ? -3.975 -45.051 -7.183 1.00 33.94 165 SER A C 1
ATOM 1303 O O . SER A 1 165 ? -4.432 -45.668 -6.223 1.00 33.94 165 SER A O 1
ATOM 1305 N N . TYR A 1 166 ? -3.462 -43.825 -7.042 1.00 30.11 166 TYR A N 1
ATOM 1306 C CA . TYR A 1 166 ? -3.595 -43.075 -5.794 1.00 30.11 166 TYR A CA 1
ATOM 1307 C C . TYR A 1 166 ? -4.956 -42.375 -5.783 1.00 30.11 166 TYR A C 1
ATOM 1309 O O . TYR A 1 166 ? -5.174 -41.348 -6.429 1.00 30.11 166 TYR A O 1
ATOM 1317 N N . SER A 1 167 ? -5.892 -42.982 -5.059 1.00 35.50 167 SER A N 1
ATOM 1318 C CA . SER A 1 167 ? -7.147 -42.372 -4.635 1.00 35.50 167 SER A CA 1
ATOM 1319 C C . SER A 1 167 ? -6.892 -41.000 -4.009 1.00 35.50 167 SER A C 1
ATOM 1321 O O . SER A 1 167 ? -6.012 -40.868 -3.159 1.00 35.50 167 SER A O 1
ATOM 1323 N N . LYS A 1 168 ? -7.696 -39.996 -4.384 1.00 42.66 168 LYS A N 1
ATOM 1324 C CA . LYS A 1 168 ? -7.801 -38.714 -3.672 1.00 42.66 168 LYS A CA 1
ATOM 1325 C C . LYS A 1 168 ? -8.115 -38.987 -2.197 1.00 42.66 168 LYS A C 1
ATOM 1327 O O . LYS A 1 168 ? -9.274 -39.142 -1.831 1.00 42.66 168 LYS A O 1
ATOM 1332 N N . SER A 1 169 ? -7.095 -39.042 -1.350 1.00 35.03 169 SER A N 1
ATOM 1333 C CA . SER A 1 169 ? -7.278 -38.881 0.084 1.00 35.03 169 SER A CA 1
ATOM 1334 C C . SER A 1 169 ? -7.400 -37.385 0.340 1.00 35.03 169 SER A C 1
ATOM 1336 O O . SER A 1 169 ? -6.423 -36.650 0.166 1.00 35.03 169 SER A O 1
ATOM 1338 N N . GLU A 1 170 ? -8.596 -36.937 0.713 1.00 41.25 170 GLU A N 1
ATOM 1339 C CA . GLU A 1 170 ? -8.794 -35.650 1.371 1.00 41.25 170 GLU A CA 1
ATOM 1340 C C . GLU A 1 170 ? -7.767 -35.527 2.496 1.00 41.25 170 GLU A C 1
ATOM 1342 O O . GLU A 1 170 ? -7.834 -36.218 3.513 1.00 41.25 170 GLU A O 1
ATOM 1347 N N . SER A 1 171 ? -6.768 -34.669 2.311 1.00 36.47 171 SER A N 1
ATOM 1348 C CA . SER A 1 171 ? -5.905 -34.273 3.405 1.00 36.47 171 SER A CA 1
ATOM 1349 C C . SER A 1 171 ? -6.736 -33.371 4.306 1.00 36.47 171 SER A C 1
ATOM 1351 O O . SER A 1 171 ? -6.830 -32.160 4.105 1.00 36.47 171 SER A O 1
ATOM 1353 N N . GLN A 1 172 ? -7.365 -33.983 5.311 1.00 45.44 172 GLN A N 1
ATOM 1354 C CA . GLN A 1 172 ? -7.805 -33.283 6.507 1.00 45.44 172 GLN A CA 1
ATOM 1355 C C . GLN A 1 172 ? -6.581 -32.566 7.083 1.00 45.44 172 GLN A C 1
ATOM 1357 O O . GLN A 1 172 ? -5.767 -33.144 7.801 1.00 45.44 172 GLN A O 1
ATOM 1362 N N . SER A 1 173 ? -6.411 -31.300 6.707 1.00 40.22 173 SER A N 1
ATOM 1363 C CA . SER A 1 173 ? -5.422 -30.424 7.310 1.00 40.22 173 SER A CA 1
ATOM 1364 C C . SER A 1 173 ? -5.886 -30.176 8.734 1.00 40.22 173 SER A C 1
ATOM 1366 O O . SER A 1 173 ? -6.778 -29.367 8.992 1.00 40.22 173 SER A O 1
ATOM 1368 N N . TYR A 1 174 ? -5.318 -30.935 9.662 1.00 48.00 174 TYR A N 1
ATOM 1369 C CA . TYR A 1 174 ? -5.409 -30.683 11.087 1.00 48.00 174 TYR A CA 1
ATOM 1370 C C . TYR A 1 174 ? -5.134 -29.193 11.312 1.00 48.00 174 TYR A C 1
ATOM 1372 O O . TYR A 1 174 ? -4.008 -28.722 11.128 1.00 48.00 174 TYR A O 1
ATOM 1380 N N . LYS A 1 175 ? -6.167 -28.448 11.728 1.00 50.25 175 LYS A N 1
ATOM 1381 C CA . LYS A 1 175 ? -6.021 -27.165 12.418 1.00 50.25 175 LYS A CA 1
ATOM 1382 C C . LYS A 1 175 ? -5.192 -27.425 13.678 1.00 50.25 175 LYS A C 1
ATOM 1384 O O . LYS A 1 175 ? -5.720 -27.544 14.777 1.00 50.25 175 LYS A O 1
ATOM 1389 N N . LYS A 1 176 ? -3.870 -27.503 13.540 1.00 45.03 176 LYS A N 1
ATOM 1390 C CA . LYS A 1 176 ? -2.974 -27.184 14.640 1.00 45.03 176 LYS A CA 1
ATOM 1391 C C . LYS A 1 176 ? -3.002 -25.670 14.756 1.00 45.03 176 LYS A C 1
ATOM 1393 O O . LYS A 1 176 ? -2.197 -24.970 14.148 1.00 45.03 176 LYS A O 1
ATOM 1398 N N . THR A 1 177 ? -3.924 -25.167 15.569 1.00 55.78 177 THR A N 1
ATOM 1399 C CA . THR A 1 177 ? -3.655 -23.969 16.362 1.00 55.78 177 THR A CA 1
ATOM 1400 C C . THR A 1 177 ? -2.430 -24.288 17.210 1.00 55.78 177 THR A C 1
ATOM 1402 O O . THR A 1 177 ? -2.525 -24.765 18.339 1.00 55.78 177 THR A O 1
ATOM 1405 N N . VAL A 1 178 ? -1.243 -24.125 16.626 1.00 48.56 178 VAL A N 1
ATOM 1406 C CA . VAL A 1 178 ? -0.030 -24.040 17.419 1.00 48.56 178 VAL A CA 1
ATOM 1407 C C . VAL A 1 178 ? -0.196 -22.732 18.170 1.00 48.56 178 VAL A C 1
ATOM 1409 O O . VAL A 1 178 ? -0.044 -21.663 17.585 1.00 48.56 178 VAL A O 1
ATOM 1412 N N . PHE A 1 179 ? -0.555 -22.816 19.451 1.00 55.00 179 PHE A N 1
ATOM 1413 C CA . PHE A 1 179 ? -0.264 -21.755 20.404 1.00 55.00 179 PHE A CA 1
ATOM 14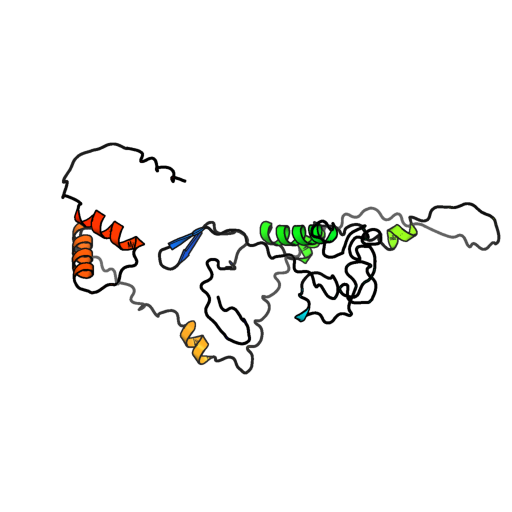14 C C . PHE A 1 179 ? 1.256 -21.576 20.382 1.00 55.00 179 PHE A C 1
ATOM 1416 O O . PHE A 1 179 ? 1.995 -22.217 21.130 1.00 55.00 179 PHE A O 1
ATOM 1423 N N . ALA A 1 180 ? 1.750 -20.795 19.424 1.00 58.53 180 ALA A N 1
ATOM 1424 C CA . ALA A 1 180 ? 3.142 -20.417 19.382 1.00 58.53 180 ALA A CA 1
ATOM 1425 C C . ALA A 1 180 ? 3.378 -19.608 20.653 1.00 58.53 180 ALA A C 1
ATOM 1427 O O . ALA A 1 180 ? 2.671 -18.630 20.904 1.00 58.53 180 ALA A O 1
ATOM 1428 N N . LYS A 1 181 ? 4.339 -20.041 21.476 1.00 63.59 181 LYS A N 1
ATOM 1429 C CA . LYS A 1 181 ? 4.760 -19.247 22.630 1.00 63.59 181 LYS A CA 1
ATOM 1430 C C . LYS A 1 181 ? 5.058 -17.825 22.130 1.00 63.59 181 LYS A C 1
ATOM 1432 O O . LYS A 1 181 ? 5.717 -17.705 21.089 1.00 63.59 181 LYS A O 1
ATOM 1437 N N . PRO A 1 182 ? 4.576 -16.773 22.818 1.00 65.75 182 PRO A N 1
ATOM 1438 C CA . PRO A 1 182 ? 4.879 -15.396 22.455 1.00 65.75 182 PRO A CA 1
ATOM 1439 C C . PRO A 1 182 ? 6.377 -15.257 22.200 1.00 65.75 182 PRO A C 1
ATOM 1441 O O . PRO A 1 182 ? 7.190 -15.788 22.964 1.00 65.75 182 PRO A O 1
ATOM 1444 N N . ARG A 1 183 ? 6.753 -14.596 21.099 1.00 68.50 183 ARG A N 1
ATOM 1445 C CA . ARG A 1 183 ? 8.171 -14.356 20.813 1.00 68.50 183 ARG A CA 1
ATOM 1446 C C . ARG A 1 183 ? 8.749 -13.601 22.004 1.00 68.50 183 ARG A C 1
ATOM 1448 O O . ARG A 1 183 ? 8.191 -12.580 22.400 1.00 68.50 183 ARG A O 1
ATOM 1455 N N . SER A 1 184 ? 9.843 -14.106 22.573 1.00 71.62 184 SER A N 1
ATOM 1456 C CA . SER A 1 184 ? 10.535 -13.399 23.648 1.00 71.62 184 SER A CA 1
ATOM 1457 C C . SER A 1 184 ? 10.891 -11.995 23.153 1.00 71.62 184 SER A C 1
ATOM 1459 O O . SER A 1 184 ? 11.428 -11.893 22.041 1.00 71.62 184 SER A O 1
ATOM 1461 N N . PRO A 1 185 ? 10.605 -10.933 23.923 1.00 76.50 185 PRO A N 1
ATOM 1462 C CA . PRO A 1 185 ? 10.930 -9.578 23.509 1.00 76.50 185 PRO A CA 1
ATOM 1463 C C . PRO A 1 185 ? 12.419 -9.477 23.171 1.00 76.50 185 PRO A C 1
ATOM 1465 O O . PRO A 1 185 ? 13.268 -10.106 23.812 1.00 76.50 185 PRO A O 1
ATOM 1468 N N . SER A 1 186 ? 12.729 -8.711 22.126 1.00 74.12 186 SER A N 1
ATOM 1469 C CA . SER A 1 186 ? 14.104 -8.452 21.706 1.00 74.12 186 SER A CA 1
ATOM 1470 C C . SER A 1 186 ? 14.919 -7.945 22.895 1.00 74.12 186 SER A C 1
ATOM 1472 O O . SER A 1 186 ? 14.466 -7.066 23.629 1.00 74.12 186 SER A O 1
ATOM 1474 N N . LYS A 1 187 ? 16.132 -8.481 23.088 1.00 78.06 187 LYS A N 1
ATOM 1475 C CA . LYS A 1 187 ? 17.038 -7.982 24.129 1.00 78.06 187 LYS A CA 1
ATOM 1476 C C . LYS A 1 187 ? 17.274 -6.489 23.896 1.00 78.06 187 LYS A C 1
ATOM 1478 O O . LYS A 1 187 ? 17.703 -6.092 22.814 1.00 78.06 187 LYS A O 1
ATOM 1483 N N . LEU A 1 188 ? 16.973 -5.687 24.911 1.00 81.31 188 LEU A N 1
ATOM 1484 C CA . LEU A 1 188 ? 17.158 -4.239 24.891 1.00 81.31 188 LEU A CA 1
ATOM 1485 C C . LEU A 1 188 ? 18.632 -3.912 24.601 1.00 81.31 188 LEU A C 1
ATOM 1487 O O . LEU A 1 188 ? 19.534 -4.553 25.147 1.00 81.31 188 LEU A O 1
ATOM 1491 N N . GLY A 1 189 ? 18.870 -2.953 23.702 1.00 83.12 189 GLY A N 1
ATOM 1492 C CA . GLY A 1 189 ? 20.218 -2.558 23.288 1.00 83.12 189 GLY A CA 1
ATOM 1493 C C . GLY A 1 189 ? 21.041 -1.962 24.436 1.00 83.12 189 GLY A C 1
ATOM 1494 O O . GLY A 1 189 ? 20.494 -1.498 25.432 1.00 83.12 189 GLY A O 1
ATOM 1495 N N . LYS A 1 190 ? 22.373 -1.933 24.286 1.00 76.44 190 LYS A N 1
ATOM 1496 C CA . LYS A 1 190 ? 23.311 -1.412 25.306 1.00 76.44 190 LYS A CA 1
ATOM 1497 C C . LYS A 1 190 ? 23.088 0.062 25.685 1.00 76.44 190 LYS A C 1
ATOM 1499 O O . LYS A 1 190 ? 23.485 0.447 26.774 1.00 76.44 190 LYS A O 1
ATOM 1504 N N . GLY A 1 191 ? 22.448 0.850 24.817 1.00 80.12 191 GLY A N 1
ATOM 1505 C CA . GLY A 1 191 ? 22.086 2.253 25.067 1.00 80.12 191 GLY A CA 1
ATOM 1506 C C . GLY A 1 191 ? 20.661 2.466 25.589 1.00 80.12 191 GLY A C 1
ATOM 1507 O O . GLY A 1 191 ? 20.179 3.592 25.575 1.00 80.12 191 GLY A O 1
ATOM 1508 N N . TYR A 1 192 ? 19.952 1.405 25.983 1.00 80.62 192 TYR A N 1
ATOM 1509 C CA . TYR A 1 192 ? 18.619 1.538 26.560 1.00 80.62 192 TYR A CA 1
ATOM 1510 C C . TYR A 1 192 ? 18.700 2.013 28.012 1.00 80.62 192 TYR A C 1
ATOM 1512 O O . TYR A 1 192 ? 19.159 1.273 28.889 1.00 80.62 192 TYR A O 1
ATOM 1520 N N . ASP A 1 193 ? 18.217 3.228 28.261 1.00 82.00 193 ASP A N 1
ATOM 1521 C CA . ASP A 1 193 ? 18.109 3.778 29.605 1.00 82.00 193 ASP A CA 1
ATOM 1522 C C . ASP A 1 193 ? 16.914 3.161 30.344 1.00 82.00 193 ASP A C 1
ATOM 1524 O O . ASP A 1 193 ? 15.745 3.496 30.127 1.00 82.00 193 ASP A O 1
ATOM 1528 N N . ARG A 1 194 ? 17.233 2.214 31.227 1.00 80.50 194 ARG A N 1
ATOM 1529 C CA . ARG A 1 194 ? 16.250 1.497 32.044 1.00 80.50 194 ARG A CA 1
ATOM 1530 C C . ARG A 1 194 ? 15.575 2.408 33.063 1.00 80.50 194 ARG A C 1
ATOM 1532 O O . ARG A 1 194 ? 14.412 2.163 33.370 1.00 80.50 194 ARG A O 1
ATOM 1539 N N . PHE A 1 195 ? 16.283 3.418 33.569 1.00 78.56 195 PHE A N 1
ATOM 1540 C CA . PHE A 1 195 ? 15.757 4.338 34.572 1.00 78.56 195 PHE A CA 1
ATOM 1541 C C . PHE A 1 195 ? 14.744 5.284 33.937 1.00 78.56 195 PHE A C 1
ATOM 1543 O O . PHE A 1 195 ? 13.589 5.292 34.361 1.00 78.56 195 PHE A O 1
ATOM 1550 N N . ALA A 1 196 ? 15.119 5.949 32.842 1.00 77.88 196 ALA A N 1
ATOM 1551 C CA . ALA A 1 196 ? 14.211 6.835 32.117 1.00 77.88 196 ALA A CA 1
ATOM 1552 C C . ALA A 1 196 ? 12.954 6.101 31.631 1.00 77.88 196 ALA A C 1
ATOM 1554 O O . ALA A 1 196 ? 11.843 6.604 31.772 1.00 77.88 196 ALA A O 1
ATOM 1555 N N . HIS A 1 197 ? 13.102 4.876 31.112 1.00 77.44 197 HIS A N 1
ATOM 1556 C CA . HIS A 1 197 ? 11.935 4.077 30.755 1.00 77.44 197 HIS A CA 1
ATOM 1557 C C . HIS A 1 197 ? 11.073 3.765 31.981 1.00 77.44 197 HIS A C 1
ATOM 1559 O O . HIS A 1 197 ? 9.867 3.970 31.921 1.00 77.44 197 HIS A O 1
ATOM 1565 N N . SER A 1 198 ? 11.673 3.324 33.094 1.00 74.12 198 SER A N 1
ATOM 1566 C CA . SER A 1 198 ? 10.933 3.003 34.319 1.00 74.12 198 SER A CA 1
ATOM 1567 C C . SER A 1 198 ? 10.147 4.187 34.881 1.00 74.12 198 SER A C 1
ATOM 1569 O O . SER A 1 198 ? 9.067 3.981 35.419 1.00 74.12 198 SER A O 1
ATOM 1571 N N . ASP A 1 199 ? 10.636 5.414 34.712 1.00 76.12 199 ASP A N 1
ATOM 1572 C CA . ASP A 1 199 ? 9.924 6.618 35.141 1.00 76.12 199 ASP A CA 1
ATOM 1573 C C . ASP A 1 199 ? 8.727 6.953 34.242 1.00 76.12 199 ASP A C 1
ATOM 1575 O O . ASP A 1 199 ? 7.738 7.493 34.727 1.00 76.12 199 ASP A O 1
ATOM 1579 N N . ILE A 1 200 ? 8.769 6.565 32.963 1.00 71.00 200 ILE A N 1
ATOM 1580 C CA . ILE A 1 200 ? 7.663 6.748 32.008 1.00 71.00 200 ILE A CA 1
ATOM 1581 C C . ILE A 1 200 ? 6.548 5.709 32.219 1.00 71.00 200 ILE A C 1
ATOM 1583 O O . ILE A 1 200 ? 5.375 6.047 32.095 1.00 71.00 200 ILE A O 1
ATOM 1587 N N . ILE A 1 201 ? 6.893 4.449 32.520 1.00 74.94 201 ILE A N 1
ATOM 1588 C CA . ILE A 1 201 ? 5.920 3.354 32.755 1.00 74.94 201 ILE A CA 1
ATOM 1589 C C . ILE A 1 201 ? 5.436 3.244 34.203 1.00 74.94 201 ILE A C 1
ATOM 1591 O O . ILE A 1 201 ? 4.624 2.367 34.498 1.00 74.94 201 ILE A O 1
ATOM 1595 N N . LYS A 1 202 ? 5.910 4.085 35.128 1.00 71.50 202 LYS A N 1
ATOM 1596 C CA . LYS A 1 202 ? 5.286 4.173 36.452 1.00 71.50 202 LYS A CA 1
ATOM 1597 C C . LYS A 1 202 ? 3.874 4.719 36.271 1.00 71.50 202 LYS A C 1
ATOM 1599 O O . LYS A 1 202 ? 3.674 5.928 36.189 1.00 71.50 202 LYS A O 1
ATOM 1604 N N . ASP A 1 203 ? 2.904 3.811 36.232 1.00 58.72 203 ASP A N 1
ATOM 1605 C CA . ASP A 1 203 ? 1.503 4.162 36.412 1.00 58.72 203 ASP A CA 1
ATOM 1606 C C . ASP A 1 203 ? 1.392 5.024 37.680 1.00 58.72 203 ASP A C 1
ATOM 1608 O O . ASP A 1 203 ? 1.994 4.674 38.707 1.00 58.72 203 ASP A O 1
ATOM 1612 N N . PRO A 1 204 ? 0.663 6.153 37.652 1.00 58.59 204 PRO A N 1
ATOM 1613 C CA . PRO A 1 204 ? 0.429 6.928 38.857 1.00 58.59 204 PRO A CA 1
ATOM 1614 C C . PRO A 1 204 ? -0.201 6.007 39.903 1.00 58.59 204 PRO A C 1
ATOM 1616 O O . PRO A 1 204 ? -1.279 5.441 39.705 1.00 58.59 204 PRO A O 1
ATOM 1619 N N . VAL A 1 205 ? 0.508 5.817 41.016 1.00 48.00 205 VAL A N 1
ATOM 1620 C CA . VAL A 1 205 ? 0.031 5.007 42.134 1.00 48.00 205 VAL A CA 1
ATOM 1621 C C . VAL A 1 205 ? -1.148 5.744 42.754 1.00 48.00 205 VAL A C 1
ATOM 1623 O O . VAL A 1 205 ? -0.975 6.646 43.571 1.00 48.00 205 VAL A O 1
ATOM 1626 N N . PHE A 1 206 ? -2.363 5.364 42.369 1.00 49.69 206 PHE A N 1
ATOM 1627 C CA . PHE A 1 206 ? -3.548 5.760 43.113 1.00 49.69 206 PHE A CA 1
ATOM 1628 C C . PHE A 1 206 ? -3.481 5.105 44.499 1.00 49.69 206 PHE A C 1
ATOM 1630 O O . PHE A 1 206 ? -3.222 3.896 44.587 1.00 49.69 206 PHE A O 1
ATOM 1637 N N . PRO A 1 207 ? -3.688 5.862 45.592 1.00 50.03 207 PRO A N 1
ATOM 1638 C CA . PRO A 1 207 ? -3.708 5.292 46.928 1.00 50.03 207 PRO A CA 1
ATOM 1639 C C . PRO A 1 207 ? -4.711 4.138 46.972 1.00 50.03 207 PRO A C 1
ATOM 1641 O O . PRO A 1 207 ? -5.900 4.324 46.720 1.00 50.03 207 PRO A O 1
ATOM 1644 N N . LYS A 1 208 ? -4.245 2.932 47.318 1.00 48.50 208 LYS A N 1
ATOM 1645 C CA . LYS A 1 208 ? -5.117 1.790 47.626 1.00 48.50 208 LYS A CA 1
ATOM 1646 C C . LYS A 1 208 ? -5.756 1.989 49.002 1.00 48.50 208 LYS A C 1
ATOM 1648 O O . LYS A 1 208 ? -5.556 1.185 49.905 1.00 48.50 208 LYS A O 1
ATOM 1653 N N . GLN A 1 209 ? -6.518 3.060 49.180 1.00 47.53 209 GLN A N 1
ATOM 1654 C CA . GLN A 1 209 ? -7.513 3.114 50.238 1.00 47.53 209 GLN A CA 1
ATOM 1655 C C . GLN A 1 209 ? -8.816 2.623 49.619 1.00 47.53 209 GLN A C 1
ATOM 1657 O O . GLN A 1 209 ? -9.475 3.338 48.871 1.00 47.53 209 GLN A O 1
ATOM 1662 N N . LYS A 1 210 ? -9.175 1.365 49.895 1.00 41.78 210 LYS A N 1
ATOM 1663 C CA . LYS A 1 210 ? -10.577 0.963 49.776 1.00 41.78 210 LYS A CA 1
ATOM 1664 C C . LYS A 1 210 ? -11.346 1.854 50.759 1.00 41.78 210 LYS A C 1
ATOM 1666 O O . LYS A 1 210 ? -11.002 1.807 51.942 1.00 41.78 210 LYS A O 1
ATOM 1671 N N . PRO A 1 211 ? -12.336 2.656 50.333 1.00 34.62 211 PRO A N 1
ATOM 1672 C CA . PRO A 1 211 ? -13.217 3.293 51.292 1.00 34.62 211 PRO A CA 1
ATOM 1673 C C . PRO A 1 211 ? -13.905 2.174 52.072 1.00 34.62 211 PRO A C 1
ATOM 1675 O O . PRO A 1 211 ? -14.584 1.317 51.504 1.00 34.62 211 PRO A O 1
ATOM 1678 N N . ASN A 1 212 ? -13.647 2.134 53.375 1.00 43.22 212 ASN A N 1
ATOM 1679 C CA . ASN A 1 212 ? -14.390 1.302 54.299 1.00 43.22 212 ASN A CA 1
ATOM 1680 C C . ASN A 1 212 ? -15.793 1.910 54.395 1.00 43.22 212 ASN A C 1
ATOM 1682 O O . ASN A 1 212 ? -16.010 2.850 55.157 1.00 43.22 212 ASN A O 1
ATOM 1686 N N . ILE A 1 213 ? -16.718 1.439 53.557 1.00 39.06 213 ILE A N 1
ATOM 1687 C CA . ILE A 1 213 ? -18.137 1.777 53.674 1.00 39.06 213 ILE A CA 1
ATOM 1688 C C . ILE A 1 213 ? -18.669 0.978 54.865 1.00 39.06 213 ILE A C 1
ATOM 1690 O O . ILE A 1 213 ? -19.295 -0.068 54.716 1.00 39.06 213 ILE A O 1
ATOM 1694 N N . ASN A 1 214 ? -18.394 1.480 56.066 1.00 40.34 214 ASN A N 1
ATOM 1695 C CA . ASN A 1 214 ? -19.341 1.321 57.150 1.00 40.34 214 ASN A CA 1
ATOM 1696 C C . ASN A 1 214 ? -20.493 2.268 56.828 1.00 40.34 214 ASN A C 1
ATOM 1698 O O . ASN A 1 214 ? -20.333 3.489 56.848 1.00 40.34 214 ASN A O 1
ATOM 1702 N N . ASN A 1 215 ? -21.641 1.683 56.488 1.00 49.66 215 ASN A N 1
ATOM 1703 C CA . ASN A 1 215 ? -22.924 2.365 56.530 1.00 49.66 215 ASN A CA 1
ATOM 1704 C C . ASN A 1 215 ? -23.038 3.051 57.888 1.00 49.66 215 ASN A C 1
ATOM 1706 O O . ASN A 1 215 ? -23.134 2.356 58.894 1.00 49.66 215 ASN A O 1
ATOM 1710 N N . ASN A 1 216 ? -22.932 4.378 57.896 1.00 47.94 216 ASN A N 1
ATOM 1711 C CA . ASN A 1 216 ? -23.788 5.307 58.627 1.00 47.94 216 ASN A CA 1
ATOM 1712 C C . ASN A 1 216 ? -23.342 6.741 58.288 1.00 47.94 216 ASN A C 1
ATOM 1714 O O . ASN A 1 216 ? -22.229 7.148 58.609 1.00 47.94 216 ASN A O 1
ATOM 1718 N N . ASN A 1 217 ? -24.263 7.486 57.668 1.00 51.19 217 ASN A N 1
ATOM 1719 C CA . ASN A 1 217 ? -24.260 8.936 57.427 1.00 51.19 217 ASN A CA 1
ATOM 1720 C C . ASN A 1 217 ? -23.360 9.472 56.296 1.00 51.19 217 ASN A C 1
ATOM 1722 O O . ASN A 1 217 ? -22.298 10.036 56.539 1.00 51.19 217 ASN A O 1
ATOM 1726 N N . ILE A 1 218 ? -23.860 9.415 55.054 1.00 45.22 218 ILE A N 1
ATOM 1727 C CA . ILE A 1 218 ? -23.459 10.353 53.990 1.00 45.22 218 ILE A CA 1
ATOM 1728 C C . ILE A 1 218 ? -24.729 10.934 53.356 1.00 45.22 218 ILE A C 1
ATOM 1730 O O . ILE A 1 218 ? -25.160 10.523 52.284 1.00 45.22 218 ILE A O 1
ATOM 1734 N N . GLU A 1 219 ? -25.327 11.919 54.020 1.00 51.06 219 GLU A N 1
ATOM 1735 C CA . GLU A 1 219 ? -26.113 12.944 53.331 1.00 51.06 219 GLU A CA 1
ATOM 1736 C C . GLU A 1 219 ? -25.161 14.086 52.983 1.00 51.06 219 GLU A C 1
ATOM 1738 O O . GLU A 1 219 ? -25.013 15.048 53.722 1.00 51.06 219 GLU A O 1
ATOM 1743 N N . ASN A 1 220 ? -24.439 13.941 51.877 1.00 60.22 220 ASN A N 1
ATOM 1744 C CA . ASN A 1 220 ? -23.775 15.060 51.213 1.00 60.22 220 ASN A CA 1
ATOM 1745 C C . ASN A 1 220 ? -23.691 14.748 49.716 1.00 60.22 220 ASN A C 1
ATOM 1747 O O . ASN A 1 220 ? -22.617 14.685 49.120 1.00 60.22 220 ASN A O 1
ATOM 1751 N N . SER A 1 221 ? -24.850 14.525 49.087 1.00 56.78 221 SER A N 1
ATOM 1752 C CA . SER A 1 221 ? -24.937 14.678 47.638 1.00 56.78 221 SER A CA 1
ATOM 1753 C C . SER A 1 221 ? -24.903 16.176 47.353 1.00 56.78 221 SER A C 1
ATOM 1755 O O . SER A 1 221 ? -25.921 16.862 47.478 1.00 56.78 221 SER A O 1
ATOM 1757 N N . MET A 1 222 ? -23.732 16.711 47.014 1.00 65.12 222 MET A N 1
ATOM 1758 C CA . MET A 1 222 ? -23.680 18.054 46.444 1.00 65.12 222 MET A CA 1
ATOM 1759 C C . MET A 1 222 ? -24.582 18.058 45.213 1.00 65.12 222 MET A C 1
ATOM 1761 O O . MET A 1 222 ? -24.421 17.226 44.316 1.00 65.12 222 MET A O 1
ATOM 1765 N N . LYS A 1 223 ? -25.587 18.936 45.195 1.00 78.06 223 LYS A N 1
ATOM 1766 C CA . LYS A 1 223 ? -26.498 19.018 44.056 1.00 78.06 223 LYS A CA 1
ATOM 1767 C C . LYS A 1 223 ? -25.679 19.452 42.845 1.00 78.06 223 LYS A C 1
ATOM 1769 O O . LYS A 1 223 ? -24.736 20.230 42.970 1.00 78.06 223 LYS A O 1
ATOM 1774 N N . ILE A 1 224 ? -26.058 18.985 41.659 1.00 71.12 224 ILE A N 1
ATOM 1775 C CA . ILE A 1 224 ? -25.391 19.338 40.392 1.00 71.12 224 ILE A CA 1
ATOM 1776 C C . ILE A 1 224 ? -25.236 20.865 40.249 1.00 71.12 224 ILE A C 1
ATOM 1778 O O . ILE A 1 224 ? -24.202 21.344 39.794 1.00 71.12 224 ILE A O 1
ATOM 1782 N N . ALA A 1 225 ? -26.214 21.635 40.735 1.00 69.75 225 ALA A N 1
ATOM 1783 C CA . ALA A 1 225 ? -26.167 23.096 40.775 1.00 69.75 225 ALA A CA 1
ATOM 1784 C C . ALA A 1 225 ? -25.010 23.666 41.622 1.00 69.75 225 ALA A C 1
ATOM 1786 O 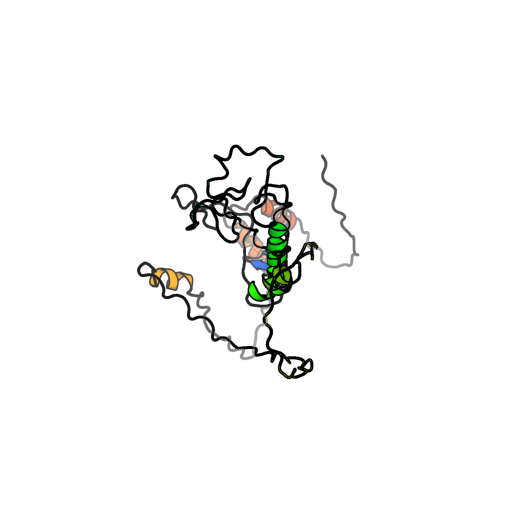O . ALA A 1 225 ? -24.429 24.686 41.259 1.00 69.75 225 ALA A O 1
ATOM 1787 N N . ASP A 1 226 ? -24.649 23.016 42.727 1.00 72.12 226 ASP A N 1
ATOM 1788 C CA . ASP A 1 226 ? -23.570 23.464 43.612 1.00 72.12 226 ASP A CA 1
ATOM 1789 C C . ASP A 1 226 ? -22.195 23.147 43.008 1.00 72.12 226 ASP A C 1
ATOM 1791 O O . ASP A 1 226 ? -21.271 23.952 43.109 1.00 72.12 226 ASP A O 1
ATOM 1795 N N . ILE A 1 227 ? -22.084 22.026 42.284 1.00 75.69 227 ILE A N 1
ATOM 1796 C CA . ILE A 1 227 ? -20.891 21.679 41.495 1.00 75.69 227 ILE A CA 1
ATOM 1797 C C . ILE A 1 227 ? -20.674 22.709 40.378 1.00 75.69 227 ILE A C 1
ATOM 1799 O O . ILE A 1 227 ? -19.559 23.193 40.194 1.00 75.69 227 ILE A O 1
ATOM 1803 N N . ILE A 1 228 ? -21.742 23.097 39.672 1.00 71.88 228 ILE A N 1
ATOM 1804 C CA . ILE A 1 228 ? -21.688 24.120 38.617 1.00 71.88 228 ILE A CA 1
ATOM 1805 C C . ILE A 1 228 ? -21.216 25.466 39.184 1.00 71.88 228 ILE A C 1
ATOM 1807 O O . ILE A 1 228 ? -20.338 26.099 38.602 1.00 71.88 228 ILE A O 1
ATOM 1811 N N . LYS A 1 229 ? -21.721 25.882 40.352 1.00 72.31 229 LYS A N 1
ATOM 1812 C CA . LYS A 1 229 ? -21.284 27.127 41.008 1.00 72.31 229 LYS A CA 1
ATOM 1813 C C . LYS A 1 229 ? -19.802 27.109 41.379 1.00 72.31 229 LYS A C 1
ATOM 1815 O O . LYS A 1 229 ? -19.115 28.102 41.165 1.00 72.31 229 LYS A O 1
ATOM 1820 N N . ILE A 1 230 ? -19.298 25.989 41.896 1.00 76.38 230 ILE A N 1
ATOM 1821 C CA . ILE A 1 230 ? -17.878 25.843 42.251 1.00 76.38 230 ILE A CA 1
ATOM 1822 C C . ILE A 1 230 ? -16.991 25.892 41.004 1.00 76.38 230 ILE A C 1
ATOM 1824 O O . ILE A 1 230 ? -15.945 26.537 41.024 1.00 76.38 230 ILE A O 1
ATOM 1828 N N . LEU A 1 231 ? -17.418 25.269 39.903 1.00 70.50 231 LEU A N 1
ATOM 1829 C CA . LEU A 1 231 ? -16.696 25.326 38.631 1.00 70.50 231 LEU A CA 1
ATOM 1830 C C . LEU A 1 231 ? -16.642 26.752 38.066 1.00 70.50 231 LEU A C 1
ATOM 1832 O O . LEU A 1 231 ? -15.574 27.193 37.649 1.00 70.50 231 LEU A O 1
ATOM 1836 N N . ILE A 1 232 ? -17.747 27.502 38.118 1.00 71.44 232 ILE A N 1
ATOM 1837 C CA . ILE A 1 232 ? -17.786 28.917 37.706 1.00 71.44 232 ILE A CA 1
ATOM 1838 C C . ILE A 1 232 ? -16.858 29.768 38.589 1.00 71.44 232 ILE A C 1
ATOM 1840 O O . ILE A 1 232 ? -16.113 30.606 38.079 1.00 71.44 232 ILE A O 1
ATOM 1844 N N . GLN A 1 233 ? -16.843 29.522 39.901 1.00 69.44 233 GLN A N 1
ATOM 1845 C CA . GLN A 1 233 ? -15.968 30.214 40.853 1.00 69.44 233 GLN A CA 1
ATOM 1846 C C . GLN A 1 233 ? -14.476 29.929 40.587 1.00 69.44 233 GLN A C 1
ATOM 1848 O O . GLN A 1 233 ? -13.644 30.822 40.699 1.00 69.44 233 GLN A O 1
ATOM 1853 N N . LEU A 1 234 ? -14.122 28.699 40.205 1.00 64.44 234 LEU A N 1
ATOM 1854 C CA . LEU A 1 234 ? -12.743 28.312 39.879 1.00 64.44 234 LEU A CA 1
ATOM 1855 C C . LEU A 1 234 ? -12.268 28.897 38.542 1.00 64.44 234 LEU A C 1
ATOM 1857 O O . LEU A 1 234 ? -11.132 29.360 38.438 1.00 64.44 234 LEU A O 1
ATOM 1861 N N . LEU A 1 235 ? -13.140 28.907 37.531 1.00 62.62 235 LEU A N 1
ATOM 1862 C CA . LEU A 1 235 ? -12.835 29.449 36.202 1.00 62.62 235 LEU A CA 1
ATOM 1863 C C . LEU A 1 235 ? -12.731 30.981 36.194 1.00 62.62 235 LEU A C 1
ATOM 1865 O O . LEU A 1 235 ? -12.024 31.536 35.360 1.00 62.62 235 LEU A O 1
ATOM 1869 N N . SER A 1 236 ? -13.386 31.662 37.136 1.00 63.03 236 SER A N 1
ATOM 1870 C CA . SER A 1 236 ? -13.307 33.122 37.298 1.00 63.03 236 SER A CA 1
ATOM 1871 C C . SER A 1 236 ? -12.087 33.598 38.097 1.00 63.03 236 SER A C 1
ATOM 1873 O O . SER A 1 236 ? -11.760 34.781 38.056 1.00 63.03 236 SER A O 1
ATOM 1875 N N . GLN A 1 237 ? -11.388 32.703 38.805 1.00 64.19 237 GLN A N 1
ATOM 1876 C CA . GLN A 1 237 ? -10.292 33.066 39.714 1.00 64.19 237 GLN A CA 1
ATOM 1877 C C . GLN A 1 237 ? -8.879 32.943 39.121 1.00 64.19 237 GLN A C 1
ATOM 1879 O O . GLN A 1 237 ? -7.916 33.292 39.801 1.00 64.19 237 GLN A O 1
ATOM 1884 N N . SER A 1 238 ? -8.699 32.490 37.876 1.00 48.84 238 SER A N 1
ATOM 1885 C CA . SER A 1 238 ? -7.351 32.384 37.298 1.00 48.84 238 SER A CA 1
ATOM 1886 C C . SER A 1 238 ? -7.287 32.744 35.817 1.00 48.84 238 SER A C 1
ATOM 1888 O O . SER A 1 238 ? -8.191 32.442 35.044 1.00 48.84 238 SER A O 1
ATOM 1890 N N . ASN A 1 239 ? -6.181 33.394 35.439 1.00 59.94 239 ASN A N 1
ATOM 1891 C CA . ASN A 1 239 ? -5.759 33.689 34.068 1.00 59.94 239 ASN A CA 1
ATOM 1892 C C . ASN A 1 239 ? -5.546 32.392 33.264 1.00 59.94 239 ASN A C 1
ATOM 1894 O O . ASN A 1 239 ? -4.416 31.990 32.988 1.00 59.94 239 ASN A O 1
ATOM 1898 N N . ILE A 1 240 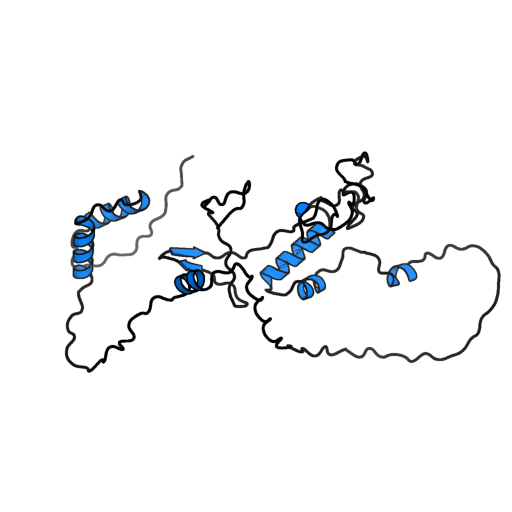? -6.630 31.712 32.903 1.00 57.25 240 ILE A N 1
ATOM 1899 C CA . ILE A 1 240 ? -6.604 30.568 32.001 1.00 57.25 240 ILE A CA 1
ATOM 1900 C C . ILE A 1 240 ? -6.696 31.131 30.585 1.00 57.25 240 ILE A C 1
ATOM 1902 O O . ILE A 1 240 ? -7.747 31.607 30.158 1.00 57.25 240 ILE A O 1
ATOM 1906 N N . VAL A 1 241 ? -5.590 31.077 29.843 1.00 55.62 241 VAL A N 1
ATOM 1907 C CA . VAL A 1 241 ? -5.609 31.323 28.397 1.00 55.62 241 VAL A CA 1
ATOM 1908 C C . VAL A 1 241 ? -6.385 30.174 27.758 1.00 55.62 241 VAL A C 1
ATOM 1910 O O . VAL A 1 241 ? -5.875 29.061 27.624 1.00 55.62 241 VAL A O 1
ATOM 1913 N N . THR A 1 242 ? -7.647 30.423 27.419 1.00 54.34 242 THR A N 1
ATOM 1914 C CA . THR A 1 242 ? -8.510 29.442 26.760 1.00 54.34 242 THR A CA 1
ATOM 1915 C C . THR A 1 242 ? -8.328 29.523 25.237 1.00 54.34 242 THR A C 1
ATOM 1917 O O . THR A 1 242 ? -8.301 30.616 24.670 1.00 54.34 242 THR A O 1
ATOM 1920 N N . PRO A 1 243 ? -8.176 28.386 24.533 1.00 54.78 243 PRO A N 1
ATOM 1921 C CA . PRO A 1 243 ? -8.180 28.363 23.071 1.00 54.78 243 PRO A CA 1
ATOM 1922 C C . PRO A 1 243 ? -9.519 28.870 22.508 1.00 54.78 243 PRO A C 1
ATOM 1924 O O . PRO A 1 243 ? -10.573 28.569 23.066 1.00 54.78 243 PRO A O 1
ATOM 1927 N N . SER A 1 244 ? -9.484 29.581 21.372 1.00 51.69 244 SER A N 1
ATOM 1928 C CA . SER A 1 244 ? -10.636 30.276 20.752 1.00 51.69 244 SER A CA 1
ATOM 1929 C C . SER A 1 244 ? -11.923 29.438 20.631 1.00 51.69 244 SER A C 1
ATOM 1931 O O . SER A 1 244 ? -13.015 29.983 20.761 1.00 51.69 244 SER A O 1
ATOM 1933 N N . HIS A 1 245 ? -11.814 28.118 20.458 1.00 56.25 245 HIS A N 1
ATOM 1934 C CA . HIS A 1 245 ? -12.963 27.214 20.330 1.00 56.25 245 HIS A CA 1
ATOM 1935 C C . HIS A 1 245 ? -13.715 26.920 21.642 1.00 56.25 245 HIS A C 1
ATOM 1937 O O . HIS A 1 245 ? -14.789 26.329 21.599 1.00 56.25 245 HIS A O 1
ATOM 1943 N N . VAL A 1 246 ? -13.160 27.292 22.801 1.00 54.91 246 VAL A N 1
ATOM 1944 C CA . VAL A 1 246 ? -13.754 27.031 24.128 1.00 54.91 246 VAL A CA 1
ATOM 1945 C C . VAL A 1 246 ? -14.411 28.287 24.713 1.00 54.91 246 VAL A C 1
ATOM 1947 O O . VAL A 1 246 ? -15.367 28.176 25.477 1.00 54.91 246 VAL A O 1
ATOM 1950 N N . ALA A 1 247 ? -13.959 29.483 24.320 1.00 55.69 247 ALA A N 1
ATOM 1951 C CA . ALA A 1 247 ? -14.471 30.756 24.836 1.00 55.69 247 ALA A CA 1
ATOM 1952 C C . ALA A 1 247 ? -15.968 30.972 24.533 1.00 55.69 247 ALA A C 1
ATOM 1954 O O . ALA A 1 247 ? -16.722 31.394 25.407 1.00 55.69 247 ALA A O 1
ATOM 1955 N N . THR A 1 248 ? -16.421 30.588 23.337 1.00 54.00 248 THR A N 1
ATOM 1956 C CA . THR A 1 248 ? -17.821 30.740 22.898 1.00 54.00 248 THR A CA 1
ATOM 1957 C C . THR A 1 248 ? -18.803 29.886 23.703 1.00 54.00 248 THR A C 1
ATOM 1959 O O . THR A 1 248 ? -19.949 30.276 23.914 1.00 54.00 248 THR A O 1
ATOM 1962 N N . VAL A 1 249 ? -18.356 28.729 24.201 1.00 56.72 249 VAL A N 1
ATOM 1963 C CA . VAL A 1 249 ? -19.179 27.831 25.026 1.00 56.72 249 VAL A CA 1
ATOM 1964 C C . VAL A 1 249 ? -19.341 28.383 26.445 1.00 56.72 249 VAL A C 1
ATOM 1966 O O . VAL A 1 249 ? -20.381 28.188 27.068 1.00 56.72 249 VAL A O 1
ATOM 1969 N N . ILE A 1 250 ? -18.341 29.109 26.954 1.00 54.28 250 ILE A N 1
ATOM 1970 C CA . ILE A 1 250 ? -18.376 29.707 28.295 1.00 54.28 250 ILE A CA 1
ATOM 1971 C C . ILE A 1 250 ? -19.324 30.916 28.334 1.00 54.28 250 ILE A C 1
ATOM 1973 O O . ILE A 1 250 ? -20.084 31.052 29.293 1.00 54.28 250 ILE A O 1
ATOM 1977 N N . GLU A 1 251 ? -19.361 31.743 27.284 1.00 55.22 251 GLU A N 1
ATOM 1978 C CA . GLU A 1 251 ? -20.328 32.852 27.178 1.00 55.22 251 GLU A CA 1
ATOM 1979 C C . GLU A 1 251 ? -21.783 32.357 27.122 1.00 55.22 251 GLU A C 1
ATOM 1981 O O . GLU A 1 251 ? -22.662 32.938 27.759 1.00 55.22 251 GLU A O 1
ATOM 1986 N N . ALA A 1 252 ? -22.041 31.229 26.450 1.00 54.38 252 ALA A N 1
ATOM 1987 C CA . ALA A 1 252 ? -23.373 30.622 26.403 1.00 54.38 252 ALA A CA 1
ATOM 1988 C C . ALA A 1 252 ? -23.863 30.124 27.781 1.00 54.38 252 ALA A C 1
ATOM 1990 O O . ALA A 1 252 ? -25.064 30.121 28.050 1.00 54.38 252 ALA A O 1
ATOM 1991 N N . LEU A 1 253 ? -22.947 29.739 28.678 1.00 52.91 253 LEU A N 1
ATOM 1992 C CA . LEU A 1 253 ? -23.275 29.280 30.033 1.00 52.91 253 LEU A CA 1
ATOM 1993 C C . LEU A 1 253 ? -23.558 30.433 31.012 1.00 52.91 253 LEU A C 1
ATOM 1995 O O . LEU A 1 253 ? -24.251 30.220 32.006 1.00 52.91 253 LEU A O 1
ATOM 1999 N N . TYR A 1 254 ? -23.083 31.651 30.727 1.00 50.81 254 TYR A N 1
ATOM 2000 C CA . TYR A 1 254 ? -23.385 32.847 31.528 1.00 50.81 254 TYR A CA 1
ATOM 2001 C C . TYR A 1 254 ? -24.851 33.300 31.404 1.00 50.81 254 TYR A C 1
ATOM 2003 O O . TYR A 1 254 ? -25.362 33.979 32.294 1.00 50.81 254 TYR A O 1
ATOM 2011 N N . HIS A 1 255 ? -25.540 32.902 30.329 1.00 49.03 255 HIS A N 1
ATOM 2012 C CA . HIS A 1 255 ? -26.899 33.336 29.997 1.00 49.03 255 HIS A CA 1
ATOM 2013 C C . HIS A 1 255 ? -27.992 32.295 30.271 1.00 49.03 255 HIS A C 1
ATOM 2015 O O . HIS A 1 255 ? -29.069 32.394 29.693 1.00 49.03 255 HIS A O 1
ATOM 2021 N N . ILE A 1 256 ? -27.776 31.317 31.156 1.00 48.16 256 ILE A N 1
ATOM 2022 C CA . ILE A 1 256 ? -28.850 30.399 31.571 1.00 48.16 256 ILE A CA 1
ATOM 2023 C C . ILE A 1 256 ? -29.653 31.050 32.714 1.00 48.16 256 ILE A C 1
ATOM 2025 O O . ILE A 1 256 ? -29.177 31.054 33.852 1.00 48.16 256 ILE A O 1
ATOM 2029 N N . PRO A 1 257 ? -30.867 31.596 32.483 1.00 41.16 257 PRO A N 1
ATOM 2030 C CA . PRO A 1 257 ? -31.728 31.990 33.585 1.00 41.16 257 PRO A CA 1
ATOM 2031 C C . PRO A 1 257 ? -32.261 30.743 34.298 1.00 41.16 257 PRO A C 1
ATOM 2033 O O . PRO A 1 257 ? -32.642 29.754 33.670 1.00 41.16 257 PRO A O 1
ATOM 2036 N N . ASN A 1 258 ? -32.305 30.816 35.631 1.00 48.69 258 ASN A N 1
ATOM 2037 C CA . ASN A 1 258 ? -32.949 29.835 36.503 1.00 48.69 258 ASN A CA 1
ATOM 2038 C C . ASN A 1 258 ? -34.413 29.639 36.087 1.00 48.69 258 ASN A C 1
ATOM 2040 O O . ASN A 1 258 ? -35.276 30.403 36.514 1.00 48.69 258 ASN A O 1
ATOM 2044 N N . ASN A 1 259 ? -34.704 28.605 35.300 1.00 36.56 259 ASN A N 1
ATOM 2045 C CA . ASN A 1 259 ? -36.077 28.215 35.014 1.00 36.56 259 ASN A CA 1
ATOM 2046 C C . ASN A 1 259 ? -36.443 27.000 35.871 1.00 36.56 259 ASN A C 1
ATOM 2048 O O . ASN A 1 259 ? -36.174 25.848 35.530 1.00 36.56 259 ASN A O 1
ATOM 2052 N N . ASN A 1 260 ? -37.030 27.285 37.033 1.00 38.44 260 ASN A N 1
ATOM 2053 C CA . ASN A 1 260 ? -37.742 26.294 37.824 1.00 38.44 260 ASN A CA 1
ATOM 2054 C C . ASN A 1 260 ? -39.040 25.932 37.094 1.00 38.44 260 ASN A C 1
ATOM 2056 O O . ASN A 1 260 ? -39.963 26.734 37.061 1.00 38.44 260 ASN A O 1
ATOM 2060 N N . GLY A 1 261 ? -39.101 24.705 36.577 1.00 35.94 261 GLY A N 1
ATOM 2061 C CA . GLY A 1 261 ? -40.336 23.973 36.304 1.00 35.94 261 GLY A CA 1
ATOM 2062 C C . GLY A 1 261 ? -41.206 24.489 35.156 1.00 35.94 261 GLY A C 1
ATOM 2063 O O . GLY A 1 261 ? -41.974 25.424 35.325 1.00 35.94 261 GLY A O 1
ATOM 2064 N N . SER A 1 262 ? -41.185 23.785 34.024 1.00 31.22 262 SER A N 1
ATOM 2065 C CA . SER A 1 262 ? -42.366 23.246 33.316 1.00 31.22 262 SER A CA 1
ATOM 2066 C C . SER A 1 262 ? -41.983 22.781 31.903 1.00 31.22 262 SER A C 1
ATOM 2068 O O . SER A 1 262 ? -40.986 23.206 31.333 1.00 31.22 262 SER A O 1
ATOM 2070 N N . GLN A 1 263 ? -42.746 21.809 31.407 1.00 42.91 263 GLN A N 1
ATOM 2071 C CA . GLN A 1 263 ? -42.555 21.039 30.175 1.00 42.91 263 GLN A CA 1
ATOM 2072 C C . GLN A 1 263 ? -42.340 21.885 28.904 1.00 42.91 263 GLN A C 1
ATOM 2074 O O . GLN A 1 263 ? -43.106 22.805 28.640 1.00 42.91 263 GLN A O 1
ATOM 2079 N N . SER A 1 264 ? -41.419 21.456 28.037 1.00 31.77 264 SER A N 1
ATOM 2080 C CA . SER A 1 264 ? -41.447 21.715 26.584 1.00 31.77 264 SER A CA 1
ATOM 2081 C C . SER A 1 264 ? -40.552 20.679 25.884 1.00 31.77 264 SER A C 1
ATOM 2083 O O . SER A 1 264 ? -39.397 20.482 26.239 1.00 31.77 264 SER A O 1
ATOM 2085 N N . GLN A 1 265 ? -41.156 19.713 25.191 1.00 31.92 265 GLN A N 1
ATOM 2086 C CA . GLN A 1 265 ? -41.365 19.674 23.737 1.00 31.92 265 GLN A CA 1
ATOM 2087 C C . GLN A 1 265 ? -40.078 19.755 22.902 1.00 31.92 265 GLN A C 1
ATOM 2089 O O . GLN A 1 265 ? -39.366 20.752 22.869 1.00 31.92 265 GLN A O 1
ATOM 2094 N N . SER A 1 266 ? -39.838 18.641 22.210 1.00 40.94 266 SER A N 1
ATOM 2095 C CA . SER A 1 266 ? -38.824 18.389 21.194 1.00 40.94 266 SER A CA 1
ATOM 2096 C C . SER A 1 266 ? -38.873 19.403 20.050 1.00 40.94 266 SER A C 1
ATOM 2098 O O . SER A 1 266 ? -39.898 19.519 19.380 1.00 40.94 266 SER A O 1
ATOM 2100 N N . GLY A 1 267 ? -37.741 20.047 19.771 1.00 29.84 267 GLY A N 1
ATOM 2101 C CA . GLY A 1 267 ? -37.496 20.789 18.537 1.00 29.84 267 GLY A CA 1
ATOM 2102 C C . GLY A 1 267 ? -36.132 20.407 17.970 1.00 29.84 267 GLY A C 1
ATOM 2103 O O . GLY A 1 267 ? -35.109 20.649 18.606 1.00 29.84 267 GLY A O 1
ATOM 2104 N N . SER A 1 268 ? -36.132 19.767 16.800 1.00 36.59 268 SER A N 1
ATOM 2105 C CA . SER A 1 268 ? -34.941 19.505 15.989 1.00 36.59 268 SER A CA 1
ATOM 2106 C C . SER A 1 268 ? -34.281 20.822 15.579 1.00 36.59 268 SER A C 1
ATOM 2108 O O . SER A 1 268 ? -34.971 21.731 15.125 1.00 36.59 268 SER A O 1
ATOM 2110 N N . VAL A 1 269 ? -32.956 20.912 15.699 1.00 36.78 269 VAL A N 1
ATOM 2111 C CA . VAL A 1 269 ? -32.176 22.039 15.169 1.00 36.78 269 VAL A CA 1
ATOM 2112 C C . VAL A 1 269 ? -31.413 21.541 13.944 1.00 36.78 269 VAL A C 1
ATOM 2114 O O . VAL A 1 269 ? -30.451 20.784 14.066 1.00 36.78 269 VAL A O 1
ATOM 2117 N N . GLU A 1 270 ? -31.902 21.925 12.766 1.00 35.50 270 GLU A N 1
ATOM 2118 C CA . GLU A 1 270 ? -31.201 21.810 11.484 1.00 35.50 270 GLU A CA 1
ATOM 2119 C C . GLU A 1 270 ? -29.974 22.735 11.462 1.00 35.50 270 GLU A C 1
ATOM 2121 O O . GLU A 1 270 ? -30.010 23.861 11.961 1.00 35.50 270 GLU A O 1
ATOM 2126 N N . LEU A 1 271 ? -28.877 22.237 10.889 1.00 37.06 271 LEU A N 1
ATOM 2127 C CA . LEU A 1 271 ? -27.611 22.953 10.728 1.00 37.06 271 LEU A CA 1
ATOM 2128 C C . LEU A 1 271 ? -27.637 23.770 9.418 1.00 37.06 271 LEU A C 1
ATOM 2130 O O . LEU A 1 271 ? -28.028 23.204 8.397 1.00 37.06 271 LEU A O 1
ATOM 2134 N N . PRO A 1 272 ? -27.180 25.038 9.379 1.00 41.06 272 PRO A N 1
ATOM 2135 C CA . PRO A 1 272 ? -27.088 25.789 8.127 1.00 41.06 272 PRO A CA 1
ATOM 2136 C C . PRO A 1 272 ? -25.880 25.355 7.282 1.00 41.06 272 PRO A C 1
ATOM 2138 O O . PRO A 1 272 ? -24.790 25.128 7.813 1.00 41.06 272 PRO A O 1
ATOM 2141 N N . GLU A 1 273 ? -26.075 25.284 5.963 1.00 41.38 273 GLU A N 1
ATOM 2142 C CA . GLU A 1 273 ? -25.030 25.018 4.966 1.00 41.38 273 GLU A CA 1
ATOM 2143 C C . GLU A 1 273 ? -23.985 26.151 4.875 1.00 41.38 273 GLU A C 1
ATOM 2145 O O . GLU A 1 273 ? -24.320 27.325 5.065 1.00 41.38 273 GLU A O 1
ATOM 2150 N N . PRO A 1 274 ? -22.717 25.832 4.549 1.00 37.50 274 PRO A N 1
ATOM 2151 C CA . PRO A 1 274 ? -21.666 26.830 4.398 1.00 37.50 274 PRO A CA 1
ATOM 2152 C C . PRO A 1 274 ? -21.772 27.559 3.049 1.00 37.50 274 PRO A C 1
ATOM 2154 O O . PRO A 1 274 ? -21.882 26.936 1.993 1.00 37.50 274 PRO A O 1
ATOM 2157 N N . GLN A 1 275 ? -21.707 28.892 3.094 1.00 39.03 275 GLN A N 1
ATOM 2158 C CA . GLN A 1 275 ? -21.589 29.738 1.906 1.00 39.03 275 GLN A CA 1
ATOM 2159 C C . GLN A 1 275 ? -20.179 29.664 1.291 1.00 39.03 275 GLN A C 1
ATOM 2161 O O . GLN A 1 275 ? -19.204 29.395 1.992 1.00 39.03 275 GLN A O 1
ATOM 2166 N N . GLN A 1 276 ? -20.163 29.872 -0.031 1.00 42.56 276 GLN A N 1
ATOM 2167 C CA . GLN A 1 276 ? -19.091 29.678 -1.021 1.00 42.56 276 GLN A CA 1
ATOM 2168 C C . GLN A 1 276 ? -17.738 30.318 -0.697 1.00 42.56 276 GLN A C 1
ATOM 2170 O O . GLN A 1 276 ? -17.722 31.464 -0.196 1.00 42.56 276 GLN A O 1
#

InterPro domains:
  IPR001878 Zinc finger, CCHC-type [PS50158] (49-64)

Radius of gyration: 33.86 Å; chains: 1; bounding box: 66×86×97 Å

Secondary structure (DSSP, 8-state):
-EEEETTEEEE---S------SSSSPPSEEEETTEEEEP--------B-TTT--BSS-GGG--SPP--TTT-SSS-GGG----GGG---TTT--SS-TT-TT-HHHHHHHHHHHHHHHHT--HHHHHHHS--S----HHHHHHT-----------------------------------PPPPPPPPPPTT--HHHHHHHS-------------SS-------HHHHHHHHHHHHHSS-----HHHHHHHHHHHT-----S--------PPPPPP-

Organism: NCBI:txid116150

Sequence (276 aa):
FFFFFNNVNQFISTGTVIITFDGQVLPTRVYMCYTALSVELYIYPTVQCYQCCRFGHVKNQCRSLPKCYKCGQGHSGDTCQVEEEDYRCCLCNGSHQAIDKKCLEHNRQRAIKETMSKSCISYMEAIKMHPPVSKMSYAEALFSTPVSSSSSKDIHSPQNSNLPSYSKSESQSYKKTVFAKPRSPSKLGKGYDRFAHSDIIKDPVFPKQKPNINNNNIENSMKIADIIKILIQLLSQSNIVTPSHVATVIEALYHIPNNNGSQSQSGSVELPEPQQ